Protein AF-A0A8S3FTJ1-F1 (afdb_monomer)

Radius of gyration: 20.28 Å; Cα contacts (8 Å, |Δi|>4): 175; chains: 1; bounding box: 59×42×63 Å

Mean predicted aligned error: 4.93 Å

Secondary structure (DSSP, 8-state):
-HHHHHHS-HHHHT-SSSHHHHHHHHHHHHHHHHHHHHGGGGGGGT-SS-----HHHHHHHHHHHHHHHHH-SS--HHHHHIIIIIIIITTT---HHHHHHHHHHHHHHSSHHHHHSTT-BSSSSTT-BPPPS--HHHHHHHHHHS-SS--GGGGT--THHHHHHHHHHHHHHHHHHHHHS--------

Nearest PDB structures (foldseek):
  8j07-assembly1_k9  TM=9.241E-01  e=1.070E-11  Homo sapiens
  7k5b-assembly1_C  TM=9.349E-01  e=8.858E-09  Tetrahymena thermophila
  8glv-assembly1_Kg  TM=9.135E-01  e=1.513E-08  Chlamydomonas reinhardtii
  7kek-assembly1_C  TM=9.344E-01  e=3.298E-08  Tetrahymena thermophila
  4rh7-assembly1_A  TM=8.244E-01  e=6.988E-06  synthetic construct

Structure (mmCIF, N/CA/C/O backbone):
data_AF-A0A8S3FTJ1-F1
#
_entry.id   AF-A0A8S3FTJ1-F1
#
loop_
_atom_site.group_PDB
_atom_site.id
_atom_site.type_symbol
_atom_site.label_atom_id
_atom_site.label_alt_id
_atom_site.label_comp_id
_atom_site.label_asym_id
_atom_site.label_entity_id
_atom_site.label_seq_id
_atom_site.pdbx_PDB_ins_code
_atom_site.Cartn_x
_atom_site.Cartn_y
_atom_site.Cartn_z
_atom_site.occupancy
_atom_site.B_iso_or_equiv
_atom_site.auth_seq_id
_atom_site.auth_comp_id
_atom_site.auth_asym_id
_atom_site.auth_atom_id
_atom_site.pdbx_PDB_model_num
ATOM 1 N N . MET A 1 1 ? -6.468 -0.385 -3.708 1.00 88.75 1 MET A N 1
ATOM 2 C CA . MET A 1 1 ? -5.785 -0.856 -4.939 1.00 88.75 1 MET A CA 1
ATOM 3 C C . MET A 1 1 ? -6.590 -0.644 -6.223 1.00 88.75 1 MET A C 1
ATOM 5 O O . MET A 1 1 ? -6.054 -0.044 -7.147 1.00 88.75 1 MET A O 1
ATOM 9 N N . LYS A 1 2 ? -7.860 -1.080 -6.300 1.00 91.69 2 LYS A N 1
ATOM 10 C CA . LYS A 1 2 ? -8.709 -0.945 -7.505 1.00 91.69 2 LYS A CA 1
ATOM 11 C C . LYS A 1 2 ? -8.733 0.473 -8.093 1.00 91.69 2 LYS A C 1
ATOM 13 O O . LYS A 1 2 ? -8.381 0.652 -9.253 1.00 91.69 2 LYS A O 1
ATOM 18 N N . ARG A 1 3 ? -9.015 1.474 -7.252 1.00 93.12 3 ARG A N 1
ATOM 19 C CA . ARG A 1 3 ? -8.997 2.899 -7.624 1.00 93.12 3 ARG A CA 1
ATOM 20 C C . ARG A 1 3 ? -7.668 3.348 -8.249 1.00 93.12 3 ARG A C 1
ATOM 22 O O . ARG A 1 3 ? -7.678 4.063 -9.239 1.00 93.12 3 ARG A O 1
ATOM 29 N N . LEU A 1 4 ? -6.521 2.916 -7.713 1.00 92.56 4 LEU A N 1
ATOM 30 C CA . LEU A 1 4 ? -5.209 3.286 -8.269 1.00 92.56 4 LEU A CA 1
ATOM 31 C C . LEU A 1 4 ? -5.038 2.737 -9.687 1.00 92.56 4 LEU A C 1
ATOM 33 O O . LEU A 1 4 ? -4.617 3.457 -10.581 1.00 92.56 4 LEU A O 1
ATOM 37 N N . TYR A 1 5 ? -5.420 1.479 -9.910 1.00 92.12 5 TYR A N 1
ATOM 38 C CA . TYR A 1 5 ? -5.341 0.862 -11.235 1.00 92.12 5 TYR A CA 1
ATOM 39 C C . TYR A 1 5 ? -6.342 1.450 -12.235 1.00 92.12 5 TYR A C 1
ATOM 41 O O . TYR A 1 5 ? -6.121 1.360 -13.439 1.00 92.12 5 TYR A O 1
ATOM 49 N N . GLU A 1 6 ? -7.429 2.068 -11.776 1.00 91.19 6 GLU A N 1
ATOM 50 C CA . GLU A 1 6 ? -8.317 2.857 -12.636 1.00 91.19 6 GLU A CA 1
ATOM 51 C C . GLU A 1 6 ? -7.664 4.168 -13.095 1.00 91.19 6 GLU A C 1
ATOM 53 O O . GLU A 1 6 ? -7.906 4.581 -14.227 1.00 91.19 6 GLU A O 1
ATOM 58 N N . LEU A 1 7 ? -6.805 4.767 -12.263 1.00 90.19 7 LEU A N 1
ATOM 59 C CA . LEU A 1 7 ? -6.072 6.000 -12.571 1.00 90.19 7 LEU A CA 1
ATOM 60 C C . LEU A 1 7 ? -4.815 5.770 -13.424 1.00 90.19 7 LEU A C 1
ATOM 62 O O . LEU A 1 7 ? -4.429 6.659 -14.178 1.00 90.19 7 LEU A O 1
ATOM 66 N N . ILE A 1 8 ? -4.180 4.598 -13.317 1.00 90.94 8 ILE A N 1
ATOM 67 C CA . ILE A 1 8 ? -3.010 4.242 -14.133 1.00 90.94 8 ILE A CA 1
ATOM 68 C C . ILE A 1 8 ? -3.429 4.099 -15.600 1.00 90.94 8 ILE A C 1
ATOM 70 O O . ILE A 1 8 ? -4.386 3.385 -15.924 1.00 90.94 8 ILE A O 1
ATOM 74 N N . THR A 1 9 ? -2.681 4.735 -16.500 1.00 90.12 9 THR A N 1
ATOM 75 C CA . THR A 1 9 ? -2.936 4.629 -17.939 1.00 90.12 9 THR A CA 1
ATOM 76 C C . THR A 1 9 ? -2.214 3.423 -18.563 1.00 90.12 9 THR A C 1
ATOM 78 O O . THR A 1 9 ? -1.174 2.984 -18.058 1.00 90.12 9 THR A O 1
ATOM 81 N N . PRO A 1 10 ? -2.724 2.857 -19.674 1.00 87.69 10 PRO A N 1
ATOM 82 C CA . PRO A 1 10 ? -2.032 1.785 -20.393 1.00 87.69 10 PRO A CA 1
ATOM 83 C C . PRO A 1 10 ? -0.617 2.172 -20.848 1.00 87.69 10 PRO A C 1
ATOM 85 O O . PRO A 1 10 ? 0.272 1.325 -20.871 1.00 87.69 10 PRO A O 1
ATOM 88 N N . GLU A 1 11 ? -0.396 3.448 -21.167 1.00 87.81 11 GLU A N 1
ATOM 89 C CA . GLU A 1 11 ? 0.909 3.982 -21.562 1.00 87.81 11 GLU A CA 1
ATOM 90 C C . GLU A 1 11 ? 1.877 3.970 -20.378 1.00 87.81 11 GLU A C 1
ATOM 92 O O . GLU A 1 11 ? 3.007 3.507 -20.514 1.00 87.81 11 GLU A O 1
ATOM 97 N N . GLN A 1 12 ? 1.423 4.391 -19.190 1.00 87.81 12 GLN A N 1
ATOM 98 C CA . GLN A 1 12 ? 2.222 4.299 -17.964 1.00 87.81 12 GLN A CA 1
ATOM 99 C C . GLN A 1 12 ? 2.611 2.854 -17.649 1.00 87.81 12 GLN A C 1
ATOM 101 O O . GLN A 1 12 ? 3.725 2.596 -17.205 1.00 87.81 12 GLN A O 1
ATOM 106 N N . PHE A 1 13 ? 1.725 1.901 -17.936 1.00 89.75 13 PHE A N 1
ATOM 107 C CA . PHE A 1 13 ? 1.961 0.479 -17.702 1.00 89.75 13 PHE A CA 1
ATOM 108 C C . PHE A 1 13 ? 3.050 -0.135 -18.606 1.00 89.75 13 PHE A C 1
ATOM 110 O O . PHE A 1 13 ? 3.591 -1.192 -18.279 1.00 89.75 13 PHE A O 1
ATOM 117 N N . GLN A 1 14 ? 3.383 0.511 -19.730 1.00 88.12 14 GLN A N 1
ATOM 118 C CA . GLN A 1 14 ? 4.349 0.025 -20.728 1.00 88.12 14 GLN A CA 1
ATOM 119 C C . GLN A 1 14 ? 5.531 0.980 -20.952 1.00 88.12 14 GLN A C 1
ATOM 121 O O . GLN A 1 14 ? 6.292 0.807 -21.901 1.00 88.12 14 GLN A O 1
ATOM 126 N N . ARG A 1 15 ? 5.702 1.999 -20.102 1.00 87.19 15 ARG A N 1
ATOM 127 C CA . ARG A 1 15 ? 6.657 3.089 -20.364 1.00 87.19 15 ARG A CA 1
ATOM 128 C C . ARG A 1 15 ? 8.137 2.734 -20.176 1.00 87.19 15 ARG A C 1
ATOM 130 O O . ARG A 1 15 ? 8.980 3.491 -20.638 1.00 87.19 15 ARG A O 1
ATOM 137 N N . VAL A 1 16 ? 8.442 1.630 -19.493 1.00 88.88 16 VAL A N 1
ATOM 138 C CA . VAL A 1 16 ? 9.802 1.263 -19.053 1.00 88.88 16 VAL A CA 1
ATOM 139 C C . VAL A 1 16 ? 10.346 0.115 -19.898 1.00 88.88 16 VAL A C 1
ATOM 141 O O . VAL A 1 16 ? 9.614 -0.828 -20.200 1.00 88.88 16 VAL A O 1
ATOM 144 N N . LYS A 1 17 ? 11.645 0.142 -20.227 1.00 81.44 17 LYS A N 1
ATOM 145 C CA . LYS A 1 17 ? 12.301 -0.923 -21.018 1.00 81.44 17 LYS A CA 1
ATOM 146 C C . LYS A 1 17 ? 12.256 -2.289 -20.332 1.00 81.44 17 LYS A C 1
ATOM 148 O O . LYS A 1 17 ? 12.059 -3.309 -20.985 1.00 81.44 17 LYS A O 1
ATOM 153 N N . GLN A 1 18 ? 12.471 -2.310 -19.016 1.00 81.88 18 GLN A N 1
ATOM 154 C CA . GLN A 1 18 ? 12.368 -3.502 -18.168 1.00 81.88 18 GLN A CA 1
ATOM 155 C C . GLN A 1 18 ? 10.910 -3.746 -17.756 1.00 81.88 18 GLN A C 1
ATOM 157 O O . GLN A 1 18 ? 10.553 -3.689 -16.577 1.00 81.88 18 GLN A O 1
ATOM 162 N N . ASP A 1 19 ? 10.066 -3.980 -18.751 1.00 86.06 19 ASP A N 1
ATOM 163 C CA . ASP A 1 19 ? 8.613 -3.900 -18.657 1.00 86.06 19 ASP A CA 1
ATOM 164 C C . ASP A 1 19 ? 8.003 -4.888 -17.637 1.00 86.06 19 ASP A C 1
ATOM 166 O O . ASP A 1 19 ? 7.210 -4.479 -16.792 1.00 86.06 19 ASP A O 1
ATOM 170 N N . GLU A 1 20 ? 8.422 -6.157 -17.624 1.00 91.81 20 GLU A N 1
ATOM 171 C CA . GLU A 1 20 ? 7.937 -7.161 -16.661 1.00 91.81 20 GLU A CA 1
ATOM 172 C C . GLU A 1 20 ? 8.306 -6.789 -15.216 1.00 91.81 20 GLU A C 1
ATOM 174 O O . GLU A 1 20 ? 7.462 -6.812 -14.314 1.00 91.81 20 GLU A O 1
ATOM 179 N N . LYS A 1 21 ? 9.573 -6.423 -14.982 1.00 93.56 21 LYS A N 1
ATOM 180 C CA . LYS A 1 21 ? 10.061 -6.074 -13.638 1.00 93.56 21 LYS A CA 1
ATOM 181 C C . LYS A 1 21 ? 9.353 -4.831 -13.114 1.00 93.56 21 LYS A C 1
ATOM 183 O O . LYS A 1 21 ? 8.964 -4.785 -11.948 1.00 93.56 21 LYS A O 1
ATOM 188 N N . TYR A 1 22 ? 9.147 -3.855 -13.994 1.00 95.00 22 TYR A N 1
ATOM 189 C CA . TYR A 1 22 ? 8.398 -2.650 -13.695 1.00 95.00 22 TYR A CA 1
ATOM 190 C C . TYR A 1 22 ? 6.949 -2.954 -13.315 1.00 95.00 22 TYR A C 1
ATOM 192 O O . TYR A 1 22 ? 6.503 -2.514 -12.261 1.00 95.00 22 TYR A O 1
ATOM 200 N N . ARG A 1 23 ? 6.225 -3.754 -14.109 1.00 94.69 23 ARG A N 1
ATOM 201 C CA . ARG A 1 23 ? 4.827 -4.120 -13.822 1.00 94.69 23 ARG A CA 1
ATOM 202 C C . ARG A 1 23 ? 4.675 -4.840 -12.487 1.00 94.69 23 ARG A C 1
ATOM 204 O O . ARG A 1 23 ? 3.737 -4.556 -11.742 1.00 94.69 23 ARG A O 1
ATOM 211 N N . LYS A 1 24 ? 5.609 -5.741 -12.168 1.00 95.12 24 LYS A N 1
ATOM 212 C CA . LYS A 1 24 ? 5.673 -6.420 -10.869 1.00 95.12 24 LYS A CA 1
ATOM 213 C C . LYS A 1 24 ? 5.851 -5.412 -9.728 1.00 95.12 24 LYS A C 1
ATOM 215 O O . LYS A 1 24 ? 5.037 -5.376 -8.809 1.00 95.12 24 LYS A O 1
ATOM 220 N N . LEU A 1 25 ? 6.855 -4.543 -9.805 1.00 95.94 25 LEU A N 1
ATOM 221 C CA . LEU A 1 25 ? 7.109 -3.554 -8.752 1.00 95.94 25 LEU A CA 1
ATOM 222 C C . LEU A 1 25 ? 6.011 -2.483 -8.649 1.00 95.94 25 LEU A C 1
ATOM 224 O O . LEU A 1 25 ? 5.694 -2.037 -7.553 1.00 95.94 25 LEU A O 1
ATOM 228 N N . LEU A 1 26 ? 5.370 -2.116 -9.758 1.00 96.00 26 LEU A N 1
ATOM 229 C CA . LEU A 1 26 ? 4.201 -1.237 -9.769 1.00 96.00 26 LEU A CA 1
ATOM 230 C C . LEU A 1 26 ? 3.022 -1.874 -9.020 1.00 96.00 26 LEU A C 1
ATOM 232 O O . LEU A 1 26 ? 2.349 -1.203 -8.235 1.00 96.00 26 LEU A O 1
ATOM 236 N N . PHE A 1 27 ? 2.795 -3.175 -9.223 1.00 96.38 27 PHE A N 1
ATOM 237 C CA . PHE A 1 27 ? 1.754 -3.916 -8.514 1.00 96.38 27 PHE A CA 1
ATOM 238 C C . PHE A 1 27 ? 2.015 -3.957 -7.009 1.00 96.38 27 PHE A C 1
ATOM 240 O O . PHE A 1 27 ? 1.114 -3.658 -6.224 1.00 96.38 27 PHE A O 1
ATOM 247 N N . THR A 1 28 ? 3.245 -4.263 -6.588 1.00 96.81 28 THR A N 1
ATOM 248 C CA . THR A 1 28 ? 3.574 -4.286 -5.157 1.00 96.81 28 THR A CA 1
ATOM 249 C C . THR A 1 28 ? 3.595 -2.899 -4.533 1.00 96.81 28 THR A C 1
ATOM 251 O O . THR A 1 28 ? 3.163 -2.760 -3.393 1.00 96.81 28 THR A O 1
ATOM 254 N N . LEU A 1 29 ? 3.979 -1.858 -5.275 1.00 97.12 29 LEU A N 1
ATOM 255 C CA . LEU A 1 29 ? 3.870 -0.468 -4.831 1.00 97.12 29 LEU A CA 1
ATOM 256 C C . LEU A 1 29 ? 2.406 -0.051 -4.617 1.00 97.12 29 LEU A C 1
ATOM 258 O O . LEU A 1 29 ? 2.075 0.572 -3.610 1.00 97.12 29 LEU A O 1
ATOM 262 N N . ALA A 1 30 ? 1.508 -0.421 -5.532 1.00 96.75 30 ALA A N 1
ATOM 263 C CA . ALA A 1 30 ? 0.078 -0.150 -5.392 1.00 96.75 30 ALA A CA 1
ATOM 264 C C . ALA A 1 30 ? -0.544 -0.925 -4.219 1.00 96.75 30 ALA A C 1
ATOM 266 O O . ALA A 1 30 ? -1.440 -0.412 -3.536 1.00 96.75 30 ALA A O 1
ATOM 267 N N . PHE A 1 31 ? -0.067 -2.148 -3.969 1.00 96.38 31 PHE A N 1
ATOM 268 C CA . PHE A 1 31 ? -0.457 -2.936 -2.803 1.00 96.38 31 PHE A CA 1
ATOM 269 C C . PHE A 1 31 ? 0.043 -2.284 -1.507 1.00 96.38 31 PHE A C 1
ATOM 271 O O . PHE A 1 31 ? -0.765 -2.010 -0.626 1.00 96.38 31 PHE A O 1
ATOM 278 N N . PHE A 1 32 ? 1.328 -1.921 -1.436 1.00 97.38 32 PHE A N 1
ATOM 279 C CA . PHE A 1 32 ? 1.936 -1.184 -0.324 1.00 97.38 32 PHE A CA 1
ATOM 280 C C . PHE A 1 32 ? 1.163 0.093 0.018 1.00 97.38 32 PHE A C 1
ATOM 282 O O . PHE A 1 32 ? 0.751 0.272 1.162 1.00 97.38 32 PHE A O 1
ATOM 289 N N . HIS A 1 33 ? 0.894 0.943 -0.977 1.00 97.38 33 HIS A N 1
ATOM 290 C CA . HIS A 1 33 ? 0.133 2.177 -0.782 1.00 97.38 33 HIS A CA 1
ATOM 291 C C . HIS A 1 33 ? -1.268 1.899 -0.216 1.00 97.38 33 HIS A C 1
ATOM 293 O O . HIS A 1 33 ? -1.735 2.596 0.683 1.00 97.38 33 HIS A O 1
ATOM 299 N N . SER A 1 34 ? -1.924 0.836 -0.699 1.00 95.56 34 SER A N 1
ATOM 300 C CA . SER A 1 34 ? -3.239 0.423 -0.195 1.00 95.56 34 SER A CA 1
ATOM 301 C C . SER A 1 34 ? -3.167 -0.042 1.262 1.00 95.56 34 SER A C 1
ATOM 303 O O . SER A 1 34 ? -3.990 0.381 2.066 1.00 95.56 34 SER A O 1
ATOM 305 N N . ILE A 1 35 ? -2.170 -0.858 1.619 1.00 95.62 35 ILE A N 1
ATOM 306 C CA . ILE A 1 35 ? -1.956 -1.331 2.994 1.00 95.62 35 ILE A CA 1
ATOM 307 C C . ILE A 1 35 ? -1.728 -0.156 3.942 1.00 95.62 35 ILE A C 1
ATOM 309 O O . ILE A 1 35 ? -2.375 -0.080 4.982 1.00 95.62 35 ILE A O 1
ATOM 313 N N . VAL A 1 36 ? -0.848 0.773 3.574 1.00 95.44 36 VAL A N 1
ATOM 314 C CA . VAL A 1 36 ? -0.477 1.918 4.413 1.00 95.44 36 VAL A CA 1
ATOM 315 C C . VAL A 1 36 ? -1.679 2.832 4.696 1.00 95.44 36 VAL A C 1
ATOM 317 O O . VAL A 1 36 ? -1.881 3.233 5.844 1.00 95.44 36 VAL A O 1
ATOM 320 N N . ILE A 1 37 ? -2.526 3.089 3.691 1.00 95.00 37 ILE A N 1
ATOM 321 C CA . ILE A 1 37 ? -3.762 3.871 3.858 1.00 95.00 37 ILE A CA 1
ATOM 322 C C . ILE A 1 37 ? -4.787 3.133 4.717 1.00 95.00 37 ILE A C 1
ATOM 324 O O . ILE A 1 37 ? -5.301 3.691 5.686 1.00 95.00 37 ILE A O 1
ATOM 328 N N . GLU A 1 38 ? -5.122 1.898 4.350 1.00 94.19 38 GLU A N 1
ATOM 329 C CA . GLU A 1 38 ? -6.235 1.157 4.955 1.00 94.19 38 GLU A CA 1
ATOM 330 C C . GLU A 1 38 ? -5.905 0.672 6.370 1.00 94.19 38 GLU A C 1
ATOM 332 O O . GLU A 1 38 ? -6.803 0.445 7.178 1.00 94.19 38 GLU A O 1
ATOM 337 N N . ARG A 1 39 ? -4.619 0.589 6.733 1.00 94.94 39 ARG A N 1
ATOM 338 C CA . ARG A 1 39 ? -4.183 0.219 8.085 1.00 94.94 39 ARG A CA 1
ATOM 339 C C . ARG A 1 39 ? -4.721 1.150 9.178 1.00 94.94 39 ARG A C 1
ATOM 341 O O . ARG A 1 39 ? -4.867 0.704 10.315 1.00 94.94 39 ARG A O 1
ATOM 348 N N . LYS A 1 40 ? -5.111 2.390 8.851 1.00 93.19 40 LYS A N 1
ATOM 349 C CA . LYS A 1 40 ? -5.792 3.299 9.794 1.00 93.19 40 LYS A CA 1
ATOM 350 C C . LYS A 1 40 ? -7.089 2.721 10.377 1.00 93.19 40 LYS A C 1
ATOM 352 O O . LYS A 1 40 ? -7.487 3.133 11.462 1.00 93.19 40 LYS A O 1
ATOM 357 N N . LYS A 1 41 ? -7.709 1.732 9.713 1.00 93.12 41 LYS A N 1
ATOM 358 C CA . LYS A 1 41 ? -8.904 1.025 10.206 1.00 93.12 41 LYS A CA 1
ATOM 359 C C . LYS A 1 41 ? -8.694 0.318 11.546 1.00 93.12 41 LYS A C 1
ATOM 361 O O . LYS A 1 41 ? -9.659 -0.014 12.214 1.00 93.12 41 LYS A O 1
ATOM 366 N N . PHE A 1 42 ? -7.442 0.065 11.937 1.00 95.56 42 PHE A N 1
ATOM 367 C CA . PHE A 1 42 ? -7.099 -0.545 13.225 1.00 95.56 42 PHE A CA 1
ATOM 368 C C . PHE A 1 42 ? -6.802 0.489 14.321 1.00 95.56 42 PHE A C 1
ATOM 370 O O . PHE A 1 42 ? -6.306 0.122 15.387 1.00 95.56 42 PHE A O 1
ATOM 377 N N . LEU A 1 43 ? -7.070 1.776 14.068 1.00 93.94 43 LEU A N 1
ATOM 378 C CA . LEU A 1 43 ? -6.826 2.875 15.002 1.00 93.94 43 LEU A CA 1
ATOM 379 C C . LEU A 1 43 ? -5.381 2.822 15.537 1.00 93.94 43 LEU A C 1
ATOM 381 O O . LEU A 1 43 ? -4.443 2.677 14.755 1.00 93.94 43 LEU A O 1
ATOM 385 N N . GLN A 1 44 ? -5.212 2.873 16.861 1.00 91.75 44 GLN A N 1
ATOM 386 C CA . GLN A 1 44 ? -3.916 2.840 17.548 1.00 91.75 44 GLN A CA 1
ATOM 387 C C . GLN A 1 44 ? -3.148 1.520 17.383 1.00 91.75 44 GLN A C 1
ATOM 389 O O . GLN A 1 44 ? -1.946 1.485 17.607 1.00 91.75 44 GLN A O 1
ATOM 394 N N . LEU A 1 45 ? -3.809 0.423 16.990 1.00 94.12 45 LEU A N 1
ATOM 395 C CA . LEU A 1 45 ? -3.114 -0.824 16.643 1.00 94.12 45 LEU A CA 1
ATOM 396 C C . LEU A 1 45 ? -2.576 -0.794 15.208 1.00 94.12 45 LEU A C 1
ATOM 398 O O . LEU A 1 45 ? -1.712 -1.598 14.857 1.00 94.12 45 LEU A O 1
ATOM 402 N N . GLY A 1 46 ? -3.110 0.094 14.368 1.00 94.69 46 GLY A N 1
ATOM 403 C CA . GLY A 1 46 ? -2.657 0.315 13.002 1.00 94.69 46 GLY A CA 1
ATOM 404 C C . GLY A 1 46 ? -1.469 1.263 12.947 1.00 94.69 46 GLY A C 1
ATOM 405 O O . GLY A 1 46 ? -0.394 0.852 12.509 1.00 94.69 46 GLY A O 1
ATOM 406 N N . TRP A 1 47 ? -1.698 2.495 13.397 1.00 95.56 47 TRP A N 1
ATOM 407 C CA . TRP A 1 47 ? -0.722 3.580 13.474 1.00 95.56 47 TRP A CA 1
ATOM 408 C C . TRP A 1 47 ? -0.819 4.246 14.844 1.00 95.56 47 TRP A C 1
ATOM 410 O O . TRP A 1 47 ? -1.930 4.474 15.332 1.00 95.56 47 TRP A O 1
ATOM 420 N N . ASN A 1 48 ? 0.314 4.602 15.446 1.00 95.06 48 ASN A N 1
ATOM 421 C CA . ASN A 1 48 ? 0.308 5.349 16.703 1.00 95.06 48 ASN A CA 1
ATOM 422 C C . ASN A 1 48 ? -0.256 6.762 16.494 1.00 95.06 48 ASN A C 1
ATOM 424 O O . ASN A 1 48 ? -0.998 7.271 17.339 1.00 95.06 48 ASN A O 1
ATOM 428 N N . ILE A 1 49 ? 0.065 7.382 15.354 1.00 94.00 49 ILE A N 1
ATOM 429 C CA . ILE A 1 49 ? -0.400 8.719 14.969 1.00 94.00 49 ILE A CA 1
ATOM 430 C C . ILE A 1 49 ? -1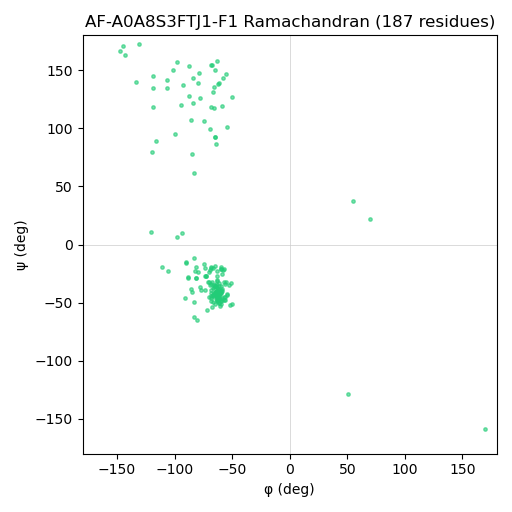.218 8.645 13.672 1.00 94.00 49 ILE A C 1
ATOM 432 O O . ILE A 1 49 ? -0.950 7.857 12.770 1.00 94.00 49 ILE A O 1
ATOM 436 N N . HIS A 1 50 ? -2.251 9.484 13.561 1.00 90.06 50 HIS A N 1
ATOM 437 C CA . HIS A 1 50 ? -3.066 9.565 12.350 1.00 90.06 50 HIS A CA 1
ATOM 438 C C . HIS A 1 50 ? -2.325 10.302 11.224 1.00 90.06 50 HIS A C 1
ATOM 440 O O . HIS A 1 50 ? -2.215 11.529 11.243 1.00 90.06 50 HIS A O 1
ATOM 446 N N . TYR A 1 51 ? -1.869 9.551 10.221 1.00 93.25 51 TYR A N 1
ATOM 447 C CA . TYR A 1 51 ? -1.220 10.080 9.019 1.00 93.25 51 TYR A CA 1
ATOM 448 C C . TYR A 1 51 ? -2.168 10.117 7.819 1.00 93.25 51 TYR A C 1
ATOM 450 O O . TYR A 1 51 ? -3.076 9.293 7.689 1.00 93.25 51 TYR A O 1
ATOM 458 N N . THR A 1 52 ? -1.941 11.073 6.915 1.00 91.94 52 THR A N 1
ATOM 459 C CA . THR A 1 52 ? -2.724 11.222 5.680 1.00 91.94 52 THR A CA 1
ATOM 460 C C . THR A 1 52 ? -1.833 11.011 4.463 1.00 91.94 52 THR A C 1
ATOM 462 O O . THR A 1 52 ? -1.276 11.957 3.915 1.00 91.94 52 THR A O 1
ATOM 465 N N . PHE A 1 53 ? -1.735 9.759 4.025 1.00 94.81 53 PHE A N 1
ATOM 466 C CA . PHE A 1 53 ? -1.090 9.404 2.762 1.00 94.81 53 PHE A CA 1
ATOM 467 C C . PHE A 1 53 ? -2.040 9.668 1.593 1.00 94.81 53 PHE A C 1
ATOM 469 O O . PHE A 1 53 ? -3.242 9.398 1.682 1.00 94.81 53 PHE A O 1
ATOM 476 N N . ASN A 1 54 ? -1.511 10.202 0.500 1.00 93.50 54 ASN A N 1
ATOM 477 C CA . ASN A 1 54 ? -2.287 10.720 -0.619 1.00 93.50 54 ASN A CA 1
ATOM 478 C C . ASN A 1 54 ? -1.794 10.184 -1.975 1.00 93.50 54 ASN A C 1
ATOM 480 O O . ASN A 1 54 ? -0.755 9.536 -2.088 1.00 93.50 54 ASN A O 1
ATOM 484 N N . ASP A 1 55 ? -2.541 10.489 -3.035 1.00 94.50 55 ASP A N 1
ATOM 485 C CA . ASP A 1 55 ? -2.235 10.006 -4.387 1.00 94.50 55 ASP A CA 1
ATOM 486 C C . ASP A 1 55 ? -0.895 10.516 -4.928 1.00 94.50 55 ASP A C 1
ATOM 488 O O . ASP A 1 55 ? -0.273 9.838 -5.747 1.00 94.50 55 ASP A O 1
ATOM 492 N N . SER A 1 56 ? -0.424 11.680 -4.471 1.00 95.19 56 SER A N 1
ATOM 493 C CA . SER A 1 56 ? 0.869 12.217 -4.897 1.00 95.19 56 SER A CA 1
ATOM 494 C C . SER A 1 56 ? 2.033 11.386 -4.356 1.00 95.19 56 SER A C 1
ATOM 496 O O . SER A 1 56 ? 2.986 11.152 -5.097 1.00 95.19 56 SER A O 1
ATOM 498 N N . ASP A 1 57 ? 1.916 10.825 -3.145 1.00 96.75 57 ASP A N 1
ATOM 499 C CA . ASP A 1 57 ? 2.919 9.905 -2.594 1.00 96.75 57 ASP A CA 1
ATOM 500 C C . ASP A 1 57 ? 3.076 8.676 -3.505 1.00 96.75 57 ASP A C 1
ATOM 502 O O . ASP A 1 57 ? 4.190 8.241 -3.813 1.00 96.75 57 ASP A O 1
ATOM 506 N N . PHE A 1 58 ? 1.959 8.140 -4.012 1.00 96.94 58 PHE A N 1
ATOM 507 C CA . PHE A 1 58 ? 1.976 7.028 -4.961 1.00 96.94 58 PHE A CA 1
ATOM 508 C C . PHE A 1 58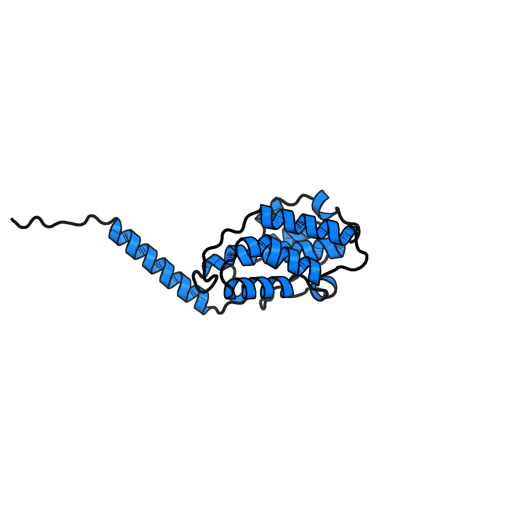 ? 2.551 7.437 -6.322 1.00 96.94 58 PHE A C 1
ATOM 510 O O . PHE A 1 58 ? 3.438 6.757 -6.834 1.00 96.94 58 PHE A O 1
ATOM 517 N N . GLN A 1 59 ? 2.093 8.553 -6.895 1.00 95.75 59 GLN A N 1
ATOM 518 C CA . GLN A 1 59 ? 2.534 9.026 -8.212 1.00 95.75 59 GLN A CA 1
ATOM 519 C C . GLN A 1 59 ? 4.033 9.345 -8.247 1.00 95.75 59 GLN A C 1
ATOM 521 O O . GLN A 1 59 ? 4.723 8.982 -9.197 1.00 95.75 59 GLN A O 1
ATOM 526 N N . ILE A 1 60 ? 4.564 10.001 -7.213 1.00 96.69 60 ILE A N 1
ATOM 527 C CA . ILE A 1 60 ? 5.999 10.289 -7.108 1.00 96.69 60 ILE A CA 1
ATOM 528 C C . ILE A 1 60 ? 6.785 8.979 -6.982 1.00 96.69 60 ILE A C 1
ATOM 530 O O . ILE A 1 60 ? 7.790 8.807 -7.672 1.00 96.69 60 ILE A O 1
ATOM 534 N N . SER A 1 61 ? 6.307 8.030 -6.173 1.00 97.25 61 SER A N 1
ATOM 535 C CA . SER A 1 61 ? 6.953 6.718 -6.016 1.00 97.25 61 SER A CA 1
ATOM 536 C C . SER A 1 61 ? 6.969 5.907 -7.316 1.00 97.25 61 SER A C 1
ATOM 538 O O . SER A 1 61 ? 7.967 5.266 -7.640 1.00 97.25 61 SER A O 1
ATOM 540 N N . GLU A 1 62 ? 5.880 5.944 -8.082 1.00 96.12 62 GLU A N 1
ATOM 541 C CA . GLU A 1 62 ? 5.752 5.255 -9.367 1.00 96.12 62 GLU A CA 1
ATOM 542 C C . GLU A 1 62 ? 6.670 5.871 -10.432 1.00 96.12 62 GLU A C 1
ATOM 544 O O . GLU A 1 62 ? 7.366 5.143 -11.145 1.00 96.12 62 GLU A O 1
ATOM 549 N N . ASN A 1 63 ? 6.753 7.203 -10.485 1.00 95.81 63 ASN A N 1
ATOM 550 C CA . ASN A 1 63 ? 7.691 7.921 -11.349 1.00 95.81 63 ASN A CA 1
ATOM 551 C C . ASN A 1 63 ? 9.146 7.613 -10.998 1.00 95.81 63 ASN A C 1
ATOM 553 O O . ASN A 1 63 ? 9.954 7.343 -11.888 1.00 95.81 63 ASN A O 1
ATOM 557 N N . LEU A 1 64 ? 9.473 7.604 -9.706 1.00 95.94 64 LEU A N 1
ATOM 558 C CA . LEU A 1 64 ? 10.796 7.231 -9.228 1.00 95.94 64 LEU A CA 1
ATOM 559 C C . LEU A 1 64 ? 11.162 5.811 -9.669 1.00 95.94 64 LEU A C 1
ATOM 561 O O . LEU A 1 64 ? 12.256 5.588 -10.186 1.00 95.94 64 LEU A O 1
ATOM 565 N N . LEU A 1 65 ? 10.231 4.867 -9.516 1.00 95.56 65 LEU A N 1
ATOM 566 C CA . LEU A 1 65 ? 10.414 3.486 -9.941 1.00 95.56 65 LEU A CA 1
ATOM 567 C C . LEU A 1 65 ? 10.759 3.405 -11.435 1.00 95.56 65 LEU A C 1
ATOM 569 O O . LEU A 1 65 ? 11.736 2.751 -11.796 1.00 95.56 65 LEU A O 1
ATOM 573 N N . ALA A 1 66 ? 10.015 4.100 -12.298 1.00 95.00 66 ALA A N 1
ATOM 574 C CA . ALA A 1 66 ? 10.291 4.090 -13.734 1.00 95.00 66 ALA A CA 1
ATOM 575 C C . ALA A 1 66 ? 11.659 4.684 -14.083 1.00 95.00 66 ALA A C 1
ATOM 577 O O . ALA A 1 66 ? 12.434 4.045 -14.791 1.00 95.00 66 ALA A O 1
ATOM 578 N N . ILE A 1 67 ? 11.993 5.856 -13.530 1.00 94.50 67 ILE A N 1
ATOM 579 C CA . ILE A 1 67 ? 13.283 6.520 -13.778 1.00 94.50 67 ILE A CA 1
ATOM 580 C C . ILE A 1 67 ? 14.446 5.593 -13.417 1.00 94.50 67 ILE A C 1
ATOM 582 O O . ILE A 1 67 ? 15.406 5.453 -14.179 1.00 94.50 67 ILE A O 1
ATOM 586 N N . TYR A 1 68 ? 14.367 4.936 -12.260 1.00 94.56 68 TYR A N 1
ATOM 587 C CA . TYR A 1 68 ? 15.435 4.067 -11.785 1.00 94.56 68 TYR A CA 1
ATOM 588 C C . TYR A 1 68 ? 15.583 2.800 -12.628 1.00 94.56 68 TYR A C 1
ATOM 590 O O . TYR A 1 68 ? 16.720 2.413 -12.904 1.00 94.56 68 TYR A O 1
ATOM 598 N N . LEU A 1 69 ? 14.474 2.192 -13.062 1.00 93.75 69 LEU A N 1
ATOM 599 C CA . LEU A 1 69 ? 14.491 0.994 -13.907 1.00 93.75 69 LEU A CA 1
ATOM 600 C C . LEU A 1 69 ? 14.915 1.280 -15.358 1.00 93.75 69 LEU A C 1
ATOM 602 O O . LEU A 1 69 ? 15.454 0.388 -16.008 1.00 93.75 69 LEU A O 1
ATOM 606 N N . ASP A 1 70 ? 14.701 2.496 -15.866 1.00 92.56 70 ASP A N 1
ATOM 607 C CA . ASP A 1 70 ? 15.179 2.888 -17.200 1.00 92.56 70 ASP A CA 1
ATOM 608 C C . ASP A 1 70 ? 16.657 3.303 -17.210 1.00 92.56 70 ASP A C 1
ATOM 610 O O . ASP A 1 70 ? 17.334 3.152 -18.230 1.00 92.56 70 ASP A O 1
ATOM 614 N N . THR A 1 71 ? 17.158 3.830 -16.088 1.00 92.31 71 THR A N 1
ATOM 615 C CA . THR A 1 71 ? 18.531 4.354 -15.980 1.00 92.31 71 THR A CA 1
ATOM 616 C C . THR A 1 71 ? 19.549 3.281 -15.584 1.00 92.31 71 THR A C 1
ATOM 618 O O . THR A 1 71 ? 20.721 3.400 -15.935 1.00 92.31 71 THR A O 1
ATOM 621 N N . HIS A 1 72 ? 19.136 2.237 -14.857 1.00 91.25 72 HIS A N 1
ATOM 622 C CA . HIS A 1 72 ? 20.047 1.230 -14.308 1.00 91.25 72 HIS A CA 1
ATOM 623 C C . HIS A 1 72 ? 19.745 -0.170 -14.847 1.00 91.25 72 HIS A C 1
ATOM 625 O O . HIS A 1 72 ? 18.608 -0.632 -14.810 1.00 91.25 72 HIS A O 1
ATOM 631 N N . ASP A 1 73 ? 20.786 -0.908 -15.239 1.00 88.00 73 ASP A N 1
ATOM 632 C CA . ASP A 1 73 ? 20.636 -2.305 -15.671 1.00 88.00 73 ASP A CA 1
ATOM 633 C C . ASP A 1 73 ? 20.187 -3.225 -14.524 1.00 88.00 73 ASP A C 1
ATOM 635 O O . ASP A 1 73 ? 19.399 -4.158 -14.714 1.00 88.00 73 ASP A O 1
ATOM 639 N N . LYS A 1 74 ? 20.689 -2.957 -13.312 1.00 91.06 74 LYS A N 1
ATOM 640 C CA . LYS A 1 74 ? 20.323 -3.660 -12.078 1.00 91.06 74 LYS A CA 1
ATOM 641 C C . LYS A 1 74 ? 19.447 -2.763 -11.219 1.00 91.06 74 LYS A C 1
ATOM 643 O O . LYS A 1 74 ? 19.796 -1.610 -10.990 1.00 91.06 74 LYS A O 1
ATOM 648 N N . ILE A 1 75 ? 18.360 -3.322 -10.691 1.00 93.19 75 ILE A N 1
ATOM 649 C CA . ILE A 1 75 ? 17.423 -2.596 -9.830 1.00 93.19 75 ILE A CA 1
ATOM 650 C C . ILE A 1 75 ? 18.111 -2.274 -8.492 1.00 93.19 75 ILE A C 1
ATOM 652 O O . ILE A 1 75 ? 18.481 -3.201 -7.766 1.00 93.19 75 ILE A O 1
ATOM 656 N N . PRO A 1 76 ? 18.273 -0.991 -8.123 1.00 95.25 76 PRO A N 1
ATOM 657 C CA . PRO A 1 76 ? 18.874 -0.615 -6.850 1.00 95.25 76 PRO A CA 1
ATOM 658 C C . PRO A 1 76 ? 17.807 -0.610 -5.746 1.00 95.25 76 PRO A C 1
ATOM 660 O O . PRO A 1 76 ? 17.306 0.439 -5.342 1.00 95.25 76 PRO A O 1
ATOM 663 N N . PHE A 1 77 ? 17.452 -1.804 -5.259 1.00 95.81 77 PHE A N 1
ATOM 664 C CA . PHE A 1 77 ? 16.388 -1.998 -4.264 1.00 95.81 77 PHE A CA 1
ATOM 665 C C . PHE A 1 77 ? 16.577 -1.152 -3.000 1.00 95.81 77 PHE A C 1
ATOM 667 O O . PHE A 1 77 ? 15.623 -0.529 -2.551 1.00 95.81 77 PHE A O 1
ATOM 674 N N . GLU A 1 78 ? 17.793 -1.067 -2.456 1.00 95.81 78 GLU A N 1
ATOM 675 C CA . GLU A 1 78 ? 18.061 -0.268 -1.250 1.00 95.81 78 GLU A CA 1
ATOM 676 C C . GLU A 1 78 ? 17.768 1.223 -1.457 1.00 95.81 78 GLU A C 1
ATOM 678 O O . GLU A 1 78 ? 17.151 1.859 -0.604 1.00 95.81 78 GLU A O 1
ATOM 683 N N . ALA A 1 79 ? 18.139 1.772 -2.618 1.00 95.62 79 ALA A N 1
ATOM 684 C CA . ALA A 1 79 ? 17.857 3.166 -2.946 1.00 95.62 79 ALA A CA 1
ATOM 685 C C . ALA A 1 79 ? 16.349 3.405 -3.103 1.00 95.62 79 ALA A C 1
ATOM 687 O O . ALA A 1 79 ? 15.823 4.374 -2.560 1.00 95.62 79 ALA A O 1
ATOM 688 N N . LEU A 1 80 ? 15.641 2.503 -3.792 1.00 96.69 80 LEU A N 1
ATOM 689 C CA . LEU A 1 80 ? 14.187 2.589 -3.953 1.00 96.69 80 LEU A CA 1
ATOM 690 C C . LEU A 1 80 ? 13.461 2.496 -2.607 1.00 96.69 80 LEU A C 1
ATOM 692 O O . LEU A 1 80 ? 12.589 3.317 -2.335 1.00 96.69 80 LEU A O 1
ATOM 696 N N . LYS A 1 81 ? 13.843 1.545 -1.745 1.00 96.50 81 LYS A N 1
ATOM 697 C CA . LYS A 1 81 ? 13.277 1.398 -0.397 1.00 96.50 81 LYS A CA 1
ATOM 698 C C . LYS A 1 81 ? 13.486 2.658 0.433 1.00 96.50 81 LYS A C 1
ATOM 700 O O . LYS A 1 81 ? 12.527 3.157 1.013 1.00 96.50 81 LYS A O 1
ATOM 705 N N . TYR A 1 82 ? 14.707 3.194 0.442 1.00 95.62 82 TYR A N 1
ATOM 706 C CA . TYR A 1 82 ? 15.032 4.420 1.167 1.00 95.62 82 TYR A CA 1
ATOM 707 C C . TYR A 1 82 ? 14.192 5.605 0.674 1.00 95.62 82 TYR A C 1
ATOM 709 O O . TYR A 1 82 ? 13.541 6.285 1.463 1.00 95.62 82 TYR A O 1
ATOM 717 N N . LEU A 1 83 ? 14.157 5.838 -0.636 1.00 96.69 83 LEU A N 1
ATOM 718 C CA . LEU A 1 83 ? 13.438 6.976 -1.201 1.00 96.69 83 LEU A CA 1
ATOM 719 C C . LEU A 1 83 ? 11.924 6.859 -0.991 1.00 96.69 83 LEU A C 1
ATOM 721 O O . LEU A 1 83 ? 11.284 7.836 -0.617 1.00 96.69 83 LEU A O 1
ATOM 725 N N . ILE A 1 84 ? 11.346 5.671 -1.167 1.00 96.44 84 ILE A N 1
ATOM 726 C CA . ILE A 1 84 ? 9.905 5.481 -0.990 1.00 96.44 84 ILE A CA 1
ATOM 727 C C . ILE A 1 84 ? 9.533 5.554 0.495 1.00 96.44 84 ILE A C 1
ATOM 729 O O . ILE A 1 84 ? 8.712 6.385 0.874 1.00 96.44 84 ILE A O 1
ATOM 733 N N . ALA A 1 85 ? 10.131 4.734 1.361 1.00 93.81 85 ALA A N 1
ATOM 734 C CA . ALA A 1 85 ? 9.696 4.674 2.755 1.00 93.81 85 ALA A CA 1
ATOM 735 C C . ALA A 1 85 ? 10.173 5.852 3.601 1.00 93.81 85 ALA A C 1
ATOM 737 O O . ALA A 1 85 ? 9.403 6.325 4.424 1.00 93.81 85 ALA A O 1
ATOM 738 N N . ILE A 1 86 ? 11.400 6.344 3.424 1.00 91.00 86 ILE A N 1
ATOM 739 C CA . ILE A 1 86 ? 11.936 7.399 4.298 1.00 91.00 86 ILE A CA 1
ATOM 740 C C . ILE A 1 86 ? 11.641 8.784 3.735 1.00 91.00 86 ILE A C 1
ATOM 742 O O . ILE A 1 86 ? 11.199 9.655 4.477 1.00 91.00 86 ILE A O 1
ATOM 746 N N . VAL A 1 87 ? 11.863 9.000 2.436 1.00 94.75 87 VAL A N 1
ATOM 747 C CA . VAL A 1 87 ? 11.737 10.346 1.856 1.00 94.75 87 VAL A CA 1
ATOM 748 C C . VAL A 1 87 ? 10.287 10.680 1.513 1.00 94.75 87 VAL A C 1
ATOM 750 O O . VAL A 1 87 ? 9.811 11.743 1.896 1.00 94.75 87 VAL A O 1
ATOM 753 N N . ILE A 1 88 ? 9.579 9.791 0.810 1.00 96.19 88 ILE A N 1
ATOM 754 C CA . ILE A 1 88 ? 8.215 10.069 0.334 1.00 96.19 88 ILE A CA 1
ATOM 755 C C . ILE A 1 88 ? 7.196 9.846 1.456 1.00 96.19 88 ILE A C 1
ATOM 757 O O . ILE A 1 88 ? 6.566 10.790 1.919 1.00 96.19 88 ILE A O 1
ATOM 761 N N . TYR A 1 89 ? 7.051 8.608 1.931 1.00 96.38 89 TYR A N 1
ATOM 762 C CA . TYR A 1 89 ? 6.043 8.286 2.94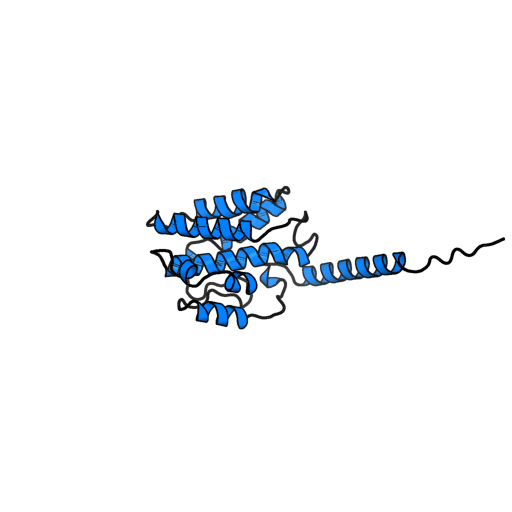7 1.00 96.38 89 TYR A CA 1
ATOM 763 C C . TYR A 1 89 ? 6.489 8.713 4.350 1.00 96.38 89 TYR A C 1
ATOM 765 O O . TYR A 1 89 ? 5.682 9.204 5.135 1.00 96.38 89 TYR A O 1
ATOM 773 N N . GLY A 1 90 ? 7.780 8.579 4.654 1.00 93.81 90 GLY A N 1
ATOM 774 C CA . GLY A 1 90 ? 8.350 8.937 5.951 1.00 93.81 90 GLY A CA 1
ATOM 775 C C . GLY A 1 90 ? 8.308 10.432 6.250 1.00 93.81 90 GLY A C 1
ATOM 776 O O . GLY A 1 90 ? 8.297 10.801 7.416 1.00 93.81 90 GLY A O 1
ATOM 777 N N . GLY A 1 91 ? 8.172 11.292 5.232 1.00 91.75 91 GLY A N 1
ATOM 778 C CA . GLY A 1 91 ? 7.932 12.725 5.425 1.00 91.75 91 GLY A CA 1
ATOM 779 C C . GLY A 1 91 ? 6.639 13.042 6.192 1.00 91.75 91 GLY A C 1
ATOM 780 O O . GLY A 1 91 ? 6.531 14.116 6.782 1.00 91.75 91 GLY A O 1
ATOM 781 N N . HIS A 1 92 ? 5.680 12.109 6.223 1.00 90.69 92 HIS A N 1
ATOM 782 C CA . HIS A 1 92 ? 4.451 12.223 7.018 1.00 90.69 92 HIS A CA 1
ATOM 783 C C . HIS A 1 92 ? 4.613 11.686 8.442 1.00 90.69 92 HIS A C 1
ATOM 785 O O . HIS A 1 92 ? 3.909 12.131 9.349 1.00 90.69 92 HIS A O 1
ATOM 7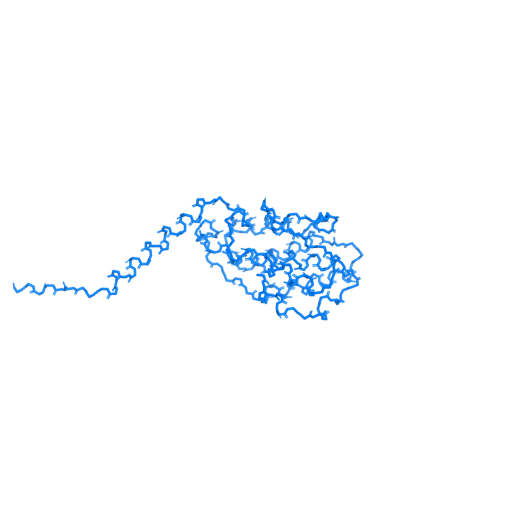91 N N . CYS A 1 93 ? 5.507 10.717 8.634 1.00 93.94 93 CYS A N 1
ATOM 792 C CA . CYS A 1 93 ? 5.629 9.960 9.869 1.00 93.94 93 CYS A CA 1
ATOM 793 C C . CYS A 1 93 ? 6.552 10.659 10.871 1.00 93.94 93 CYS A C 1
ATOM 795 O O . CYS A 1 93 ? 7.698 10.990 10.580 1.00 93.94 93 CYS A O 1
ATOM 797 N N . THR A 1 94 ? 6.055 10.840 12.089 1.00 92.50 94 THR A N 1
ATOM 798 C CA . THR A 1 94 ? 6.774 11.504 13.187 1.00 92.50 94 THR A CA 1
ATOM 799 C C . THR A 1 94 ? 7.163 10.554 14.318 1.00 92.50 94 THR A C 1
ATOM 801 O O . THR A 1 94 ? 8.060 10.881 15.092 1.00 92.50 94 THR A O 1
ATOM 804 N N . ASP A 1 95 ? 6.512 9.393 14.421 1.00 95.69 95 ASP A N 1
ATOM 805 C CA . ASP A 1 95 ? 6.791 8.372 15.430 1.00 95.69 95 ASP A CA 1
ATOM 806 C C . ASP A 1 95 ? 7.794 7.326 14.910 1.00 95.69 95 ASP A C 1
ATOM 808 O O . ASP A 1 95 ? 7.715 6.862 13.769 1.00 95.69 95 ASP A O 1
ATOM 812 N N . GLU A 1 96 ? 8.753 6.941 15.756 1.00 95.38 96 GLU A N 1
ATOM 813 C CA . GLU A 1 96 ? 9.830 6.013 15.384 1.00 95.38 96 GLU A CA 1
ATOM 814 C C . GLU A 1 96 ? 9.310 4.587 15.138 1.00 95.38 96 GLU A C 1
ATOM 816 O O . GLU A 1 96 ? 9.802 3.882 14.249 1.00 95.38 96 GLU A O 1
ATOM 821 N N . TRP A 1 97 ? 8.286 4.154 15.881 1.00 95.38 97 TRP A N 1
ATOM 822 C CA . TRP A 1 97 ? 7.701 2.823 15.713 1.00 95.38 97 TRP A CA 1
ATOM 823 C C . TRP A 1 97 ? 6.867 2.735 14.440 1.00 95.38 97 TRP A C 1
ATOM 825 O O . TRP A 1 97 ? 6.975 1.743 13.713 1.00 95.38 97 TRP A O 1
ATOM 835 N N . ASP A 1 98 ? 6.119 3.789 14.121 1.00 96.25 98 ASP A N 1
ATOM 836 C CA . ASP A 1 98 ? 5.407 3.906 12.848 1.00 96.25 98 ASP A CA 1
ATOM 837 C C . ASP A 1 98 ? 6.393 3.936 11.662 1.00 96.25 98 ASP A C 1
ATOM 839 O O . ASP A 1 98 ? 6.191 3.246 10.659 1.00 96.25 98 ASP A O 1
ATOM 843 N N . MET A 1 99 ? 7.531 4.627 11.796 1.00 95.56 99 MET A N 1
ATOM 844 C CA . MET A 1 99 ? 8.611 4.587 10.798 1.00 95.56 99 MET A CA 1
ATOM 845 C C . MET A 1 99 ? 9.204 3.185 10.620 1.00 95.56 99 MET A C 1
ATOM 847 O O . MET A 1 99 ? 9.437 2.732 9.495 1.00 95.56 99 MET A O 1
ATOM 851 N N . ARG A 1 100 ? 9.436 2.454 11.715 1.00 96.00 100 ARG A N 1
ATOM 852 C CA . ARG A 1 100 ? 9.909 1.063 11.660 1.00 96.00 100 ARG A CA 1
ATOM 853 C C . ARG A 1 100 ? 8.907 0.152 10.949 1.00 96.00 100 ARG A C 1
ATOM 855 O O . ARG A 1 100 ? 9.309 -0.703 10.155 1.00 96.00 100 ARG A O 1
ATOM 862 N N . LEU A 1 101 ? 7.619 0.323 11.223 1.00 95.44 101 LEU A N 1
ATOM 863 C CA . LEU A 1 101 ? 6.545 -0.422 10.576 1.00 95.44 101 LEU A CA 1
ATOM 864 C C . LEU A 1 101 ? 6.510 -0.149 9.065 1.00 95.44 101 LEU A C 1
ATOM 866 O O . LEU A 1 101 ? 6.491 -1.090 8.271 1.00 95.44 101 LEU A O 1
ATOM 870 N N . LEU A 1 102 ? 6.571 1.122 8.663 1.00 96.50 102 LEU A N 1
ATOM 871 C CA . LEU A 1 102 ? 6.613 1.532 7.259 1.00 96.50 102 LEU A CA 1
ATOM 872 C C . LEU A 1 102 ? 7.806 0.904 6.515 1.00 96.50 102 LEU A C 1
ATOM 874 O O . LEU A 1 102 ? 7.640 0.338 5.432 1.00 96.50 102 LEU A O 1
ATOM 878 N N . ASN A 1 103 ? 8.989 0.927 7.136 1.00 95.94 103 ASN A N 1
ATOM 879 C CA . ASN A 1 103 ? 10.191 0.284 6.604 1.00 95.94 103 ASN A CA 1
ATOM 880 C C . ASN A 1 103 ? 10.040 -1.242 6.485 1.00 95.94 103 ASN A C 1
ATOM 882 O O . ASN A 1 103 ? 10.504 -1.841 5.518 1.00 95.94 103 ASN A O 1
ATOM 886 N N . THR A 1 104 ? 9.352 -1.878 7.434 1.00 96.06 104 THR A N 1
ATOM 887 C CA . THR A 1 104 ? 9.091 -3.325 7.385 1.00 96.06 104 THR A CA 1
ATOM 888 C C . THR A 1 104 ? 8.205 -3.682 6.192 1.00 96.06 104 THR A C 1
ATOM 890 O O . THR A 1 104 ? 8.459 -4.665 5.495 1.00 96.06 104 THR A O 1
ATOM 893 N N . TYR A 1 105 ? 7.192 -2.862 5.909 1.00 96.31 105 TYR A N 1
ATOM 894 C CA . TYR A 1 105 ? 6.352 -3.069 4.737 1.00 96.31 105 TYR A CA 1
ATOM 895 C C . TYR A 1 105 ? 7.123 -2.909 3.433 1.00 96.31 105 TYR A C 1
ATOM 897 O O . TYR A 1 105 ? 7.066 -3.810 2.594 1.00 96.31 105 TYR A O 1
ATOM 905 N N . ILE A 1 106 ? 7.855 -1.803 3.248 1.00 96.56 106 ILE A N 1
ATOM 906 C CA . ILE A 1 106 ? 8.547 -1.574 1.974 1.00 96.56 106 ILE A CA 1
ATOM 907 C C . ILE A 1 106 ? 9.583 -2.666 1.693 1.00 96.56 106 ILE A C 1
ATOM 909 O O . ILE A 1 106 ? 9.713 -3.095 0.549 1.00 96.56 106 ILE A O 1
ATOM 913 N N . ASP A 1 107 ? 10.259 -3.169 2.730 1.00 95.88 107 ASP A N 1
ATOM 914 C CA . ASP A 1 107 ? 11.247 -4.240 2.601 1.00 95.88 107 ASP A CA 1
ATOM 915 C C . ASP A 1 107 ? 10.617 -5.552 2.114 1.00 95.88 107 ASP A C 1
ATOM 917 O O . ASP A 1 107 ? 11.203 -6.276 1.311 1.00 95.88 107 ASP A O 1
ATOM 921 N N . SER A 1 108 ? 9.372 -5.827 2.513 1.00 94.44 108 SER A N 1
ATOM 922 C CA . SER A 1 108 ? 8.631 -7.000 2.040 1.00 94.44 108 SER A CA 1
ATOM 923 C C . SER A 1 108 ? 8.147 -6.890 0.584 1.00 94.44 108 SER A C 1
ATOM 925 O O . SER A 1 108 ? 7.996 -7.920 -0.083 1.00 94.44 108 SER A O 1
ATOM 927 N N . TYR A 1 109 ? 7.923 -5.666 0.084 1.00 95.50 109 TYR A N 1
ATOM 928 C CA . TYR A 1 109 ? 7.279 -5.398 -1.211 1.00 95.50 109 TYR A CA 1
ATOM 929 C C . TYR A 1 109 ? 8.231 -4.939 -2.323 1.00 95.50 109 TYR A C 1
ATOM 931 O O . TYR A 1 109 ? 7.908 -5.110 -3.501 1.00 95.50 109 TYR A 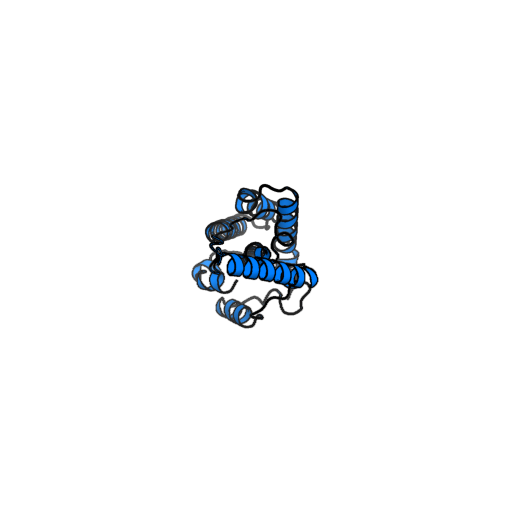O 1
ATOM 939 N N . ILE A 1 110 ? 9.393 -4.379 -1.979 1.00 95.50 110 ILE A N 1
ATOM 940 C CA . ILE A 1 110 ? 10.420 -3.909 -2.918 1.00 95.50 110 ILE A CA 1
ATOM 941 C C . ILE A 1 110 ? 11.708 -4.695 -2.658 1.00 95.50 110 ILE A C 1
ATOM 943 O O . ILE A 1 110 ? 12.638 -4.235 -1.998 1.00 95.50 110 ILE A O 1
ATOM 947 N N . ARG A 1 111 ? 11.752 -5.918 -3.189 1.00 94.38 111 ARG A N 1
ATOM 948 C CA . ARG A 1 111 ? 12.886 -6.844 -3.070 1.00 94.38 111 ARG A CA 1
ATOM 949 C C . ARG A 1 111 ? 13.017 -7.716 -4.313 1.00 94.38 111 ARG A C 1
ATOM 951 O O . ARG A 1 111 ? 12.098 -7.788 -5.129 1.00 94.38 111 ARG A O 1
ATOM 958 N N . ASN A 1 112 ? 14.151 -8.392 -4.454 1.00 94.56 112 ASN A N 1
ATOM 959 C CA . ASN A 1 112 ? 14.461 -9.179 -5.647 1.00 94.56 112 ASN A CA 1
ATOM 960 C C . ASN A 1 112 ? 13.491 -10.359 -5.848 1.00 94.56 112 ASN A C 1
ATOM 962 O O . ASN A 1 112 ? 13.067 -10.658 -6.961 1.00 94.56 112 ASN A O 1
ATOM 966 N N . GLU A 1 113 ? 13.052 -10.967 -4.752 1.00 94.38 113 GLU A N 1
ATOM 967 C CA . GLU A 1 113 ? 12.159 -12.122 -4.721 1.00 94.38 113 GLU A CA 1
ATOM 968 C C . GLU A 1 113 ? 10.786 -11.813 -5.322 1.00 94.38 113 GLU A C 1
ATOM 970 O O . GLU A 1 113 ? 10.184 -12.681 -5.943 1.00 94.38 113 GLU A O 1
ATOM 975 N N . VAL A 1 114 ? 10.312 -10.569 -5.212 1.00 93.94 114 VAL A N 1
ATOM 976 C CA . VAL A 1 114 ? 9.057 -10.119 -5.840 1.00 93.94 114 VAL A CA 1
ATOM 977 C C . VAL A 1 114 ? 9.141 -10.194 -7.365 1.00 93.94 114 VAL A C 1
ATOM 979 O O . VAL A 1 114 ? 8.139 -10.426 -8.043 1.00 93.94 114 VAL A O 1
ATOM 982 N N . VAL A 1 115 ? 10.338 -9.987 -7.913 1.00 93.25 115 VAL A N 1
ATOM 983 C CA . VAL A 1 115 ? 10.586 -10.001 -9.353 1.00 93.25 115 VAL A CA 1
ATOM 984 C C . VAL A 1 115 ? 10.826 -11.427 -9.850 1.00 93.25 115 VAL A C 1
ATOM 986 O O . VAL A 1 115 ? 10.312 -11.796 -10.909 1.00 93.25 115 VAL A O 1
ATOM 989 N N . GLU A 1 116 ? 11.570 -12.231 -9.090 1.00 92.88 116 GLU A N 1
ATOM 990 C CA . GLU A 1 116 ? 12.011 -13.573 -9.492 1.00 92.88 116 GLU A CA 1
ATOM 991 C C . GLU A 1 116 ? 10.987 -14.681 -9.207 1.00 92.88 116 GLU A C 1
ATOM 993 O O . GLU A 1 116 ? 10.834 -15.605 -10.008 1.00 92.88 116 GLU A O 1
ATOM 998 N N . VAL A 1 117 ? 10.274 -14.611 -8.080 1.00 93.06 117 VAL A N 1
ATOM 999 C CA . VAL A 1 117 ? 9.388 -15.691 -7.630 1.00 93.06 117 VAL A CA 1
ATOM 1000 C C . VAL A 1 117 ? 8.026 -15.583 -8.309 1.00 93.06 117 VAL A C 1
ATOM 1002 O O . VAL A 1 117 ? 7.295 -14.601 -8.169 1.00 93.06 117 VAL A O 1
ATOM 1005 N N . MET A 1 118 ? 7.642 -16.644 -9.018 1.00 89.81 118 MET A N 1
ATOM 1006 C CA . MET A 1 118 ? 6.295 -16.774 -9.575 1.00 89.81 118 MET A CA 1
ATOM 1007 C C . MET A 1 118 ? 5.266 -16.885 -8.449 1.00 89.81 118 MET A C 1
ATOM 1009 O O . MET A 1 118 ? 5.463 -17.643 -7.502 1.00 89.81 118 MET A O 1
ATOM 1013 N N . TYR A 1 119 ? 4.156 -16.153 -8.568 1.00 91.44 119 TYR A N 1
ATOM 1014 C CA . TYR A 1 119 ? 3.091 -16.118 -7.558 1.00 91.44 119 TYR A CA 1
ATOM 1015 C C . TYR A 1 119 ? 3.587 -15.747 -6.151 1.00 91.44 119 TYR A C 1
ATOM 1017 O O . TYR A 1 119 ? 3.106 -16.286 -5.152 1.00 91.44 119 TYR A O 1
ATOM 1025 N N . TYR A 1 120 ? 4.552 -14.823 -6.069 1.00 94.12 120 TYR A N 1
ATOM 1026 C CA . TYR A 1 120 ? 5.039 -14.294 -4.797 1.00 94.12 120 TYR A CA 1
ATOM 1027 C C . TYR A 1 120 ? 3.870 -13.844 -3.909 1.00 94.12 120 TYR A C 1
ATOM 1029 O O . TYR A 1 120 ? 3.018 -13.067 -4.343 1.00 94.12 120 TYR A O 1
ATOM 1037 N N . LYS A 1 121 ? 3.820 -14.343 -2.671 1.00 94.56 121 LYS A N 1
ATOM 1038 C CA . LYS A 1 121 ? 2.750 -14.032 -1.718 1.00 94.56 121 LYS A CA 1
ATOM 1039 C C . LYS A 1 121 ? 2.973 -12.652 -1.106 1.00 94.56 121 LYS A C 1
ATOM 1041 O O . LYS A 1 121 ? 4.025 -12.397 -0.532 1.00 94.56 121 LYS A O 1
ATOM 1046 N N . LEU A 1 122 ? 1.968 -11.785 -1.195 1.00 93.44 122 LEU A N 1
ATOM 1047 C CA . LEU A 1 122 ? 2.006 -10.427 -0.632 1.00 93.44 122 LEU A CA 1
ATOM 1048 C C . LEU A 1 122 ? 1.488 -10.364 0.811 1.00 93.44 122 LEU A C 1
ATOM 1050 O O . LEU A 1 122 ? 1.718 -9.386 1.517 1.00 93.44 122 LEU A O 1
ATOM 1054 N N . SER A 1 123 ? 0.790 -11.410 1.244 1.00 93.31 123 SER A N 1
ATOM 1055 C CA . SER A 1 123 ? 0.307 -11.606 2.608 1.00 93.31 123 SER A CA 1
ATOM 1056 C C . SER A 1 123 ? 0.377 -13.100 2.952 1.00 93.31 123 SER A C 1
ATOM 1058 O O . SER A 1 123 ? 0.613 -13.948 2.090 1.00 93.31 123 SER A O 1
ATOM 1060 N N . SER A 1 124 ? 0.161 -13.443 4.222 1.00 90.69 124 SER A N 1
ATOM 1061 C CA . SER A 1 124 ? -0.031 -14.824 4.676 1.00 90.69 124 SER A CA 1
ATOM 1062 C C . SER A 1 124 ? -1.235 -15.510 4.016 1.00 90.69 124 SER A C 1
ATOM 1064 O O . SER A 1 124 ? -1.296 -16.740 3.966 1.00 90.69 124 SER A O 1
ATOM 1066 N N . LEU A 1 125 ? -2.179 -14.732 3.485 1.00 92.19 125 LEU A N 1
ATOM 1067 C CA . LEU A 1 125 ? -3.407 -15.225 2.880 1.00 92.19 125 LEU A CA 1
ATOM 1068 C C . LEU A 1 125 ? -3.213 -15.641 1.416 1.00 92.19 125 LEU A C 1
ATOM 1070 O O . LEU A 1 125 ? -2.493 -15.006 0.650 1.00 92.19 125 LEU A O 1
ATOM 1074 N N . ALA A 1 126 ? -3.903 -16.708 1.005 1.00 89.25 126 ALA A N 1
ATOM 1075 C CA . ALA A 1 126 ? -3.695 -17.350 -0.297 1.00 89.25 126 ALA A CA 1
ATOM 1076 C C . ALA A 1 126 ? -4.126 -16.509 -1.510 1.00 89.25 126 ALA A C 1
ATOM 1078 O O . ALA A 1 126 ? -3.691 -16.784 -2.622 1.00 89.25 126 ALA A O 1
ATOM 1079 N N . TYR A 1 127 ? -4.987 -15.514 -1.309 1.00 89.75 127 TYR A N 1
ATOM 1080 C CA . TYR A 1 127 ? -5.574 -14.715 -2.383 1.00 89.75 127 TYR A CA 1
ATOM 1081 C C . TYR A 1 127 ? -4.747 -13.475 -2.749 1.00 89.75 127 TYR A C 1
ATOM 1083 O O . TYR A 1 127 ? -4.936 -12.919 -3.827 1.00 89.75 127 TYR A O 1
ATOM 1091 N N . TYR A 1 128 ? -3.792 -13.074 -1.903 1.00 93.81 128 TYR A N 1
ATOM 1092 C CA . TYR A 1 128 ? -2.889 -11.961 -2.185 1.00 93.81 128 TYR A CA 1
ATOM 1093 C C . TYR A 1 128 ? -1.548 -12.464 -2.684 1.00 93.81 128 TYR A C 1
ATOM 1095 O O . TYR A 1 128 ? -0.640 -12.785 -1.912 1.00 93.81 128 TYR A O 1
ATOM 1103 N N . TYR A 1 129 ? -1.413 -12.504 -3.999 1.00 94.88 129 TYR A N 1
ATOM 1104 C CA . TYR A 1 129 ? -0.179 -12.907 -4.645 1.00 94.88 129 TYR A CA 1
ATOM 1105 C C . TYR A 1 129 ? 0.066 -12.090 -5.909 1.00 94.88 129 TYR A C 1
ATOM 1107 O O . TYR A 1 129 ? -0.836 -11.446 -6.444 1.00 94.88 129 TYR A O 1
ATOM 1115 N N . MET A 1 130 ? 1.307 -12.122 -6.382 1.00 94.69 130 MET A N 1
ATOM 1116 C CA . MET A 1 130 ? 1.695 -11.504 -7.640 1.00 94.69 130 MET A CA 1
ATOM 1117 C C . MET A 1 130 ? 1.003 -12.214 -8.816 1.00 94.69 130 MET A C 1
ATOM 1119 O O . MET A 1 130 ? 1.281 -13.400 -9.040 1.00 94.69 130 MET A O 1
ATOM 1123 N N . PRO A 1 131 ? 0.145 -11.532 -9.599 1.00 93.75 131 PRO A N 1
ATOM 1124 C CA . PRO A 1 131 ? -0.454 -12.136 -10.779 1.00 93.75 131 PRO A CA 1
ATOM 1125 C C . PRO A 1 131 ? 0.615 -12.499 -11.814 1.00 93.75 131 PRO A C 1
ATOM 1127 O O . PRO A 1 131 ? 1.719 -11.951 -11.835 1.00 93.75 131 PRO A O 1
ATOM 1130 N N . ARG A 1 132 ? 0.274 -13.433 -12.705 1.00 90.31 132 ARG A N 1
ATOM 1131 C CA . ARG A 1 132 ? 1.131 -13.747 -13.850 1.00 90.31 132 ARG A CA 1
ATOM 1132 C C . ARG A 1 132 ? 1.275 -12.504 -14.726 1.00 90.31 132 ARG A C 1
ATOM 1134 O O . ARG A 1 132 ? 0.285 -11.819 -14.981 1.00 90.31 132 ARG A O 1
ATOM 1141 N N . ASP A 1 133 ? 2.490 -12.276 -15.213 1.00 89.38 133 ASP A N 1
ATOM 1142 C CA . ASP A 1 133 ? 2.755 -11.177 -16.131 1.00 89.38 133 ASP A CA 1
ATOM 1143 C C . ASP A 1 133 ? 1.885 -11.265 -17.395 1.00 89.38 133 ASP A C 1
ATOM 1145 O O . ASP A 1 133 ? 1.579 -12.354 -17.897 1.00 89.38 133 ASP A O 1
ATOM 1149 N N . GLY A 1 134 ? 1.454 -10.108 -17.891 1.00 89.00 134 GLY A N 1
ATOM 1150 C CA . GLY A 1 134 ? 0.526 -10.031 -19.006 1.00 89.00 134 GLY A CA 1
ATOM 1151 C C . GLY A 1 134 ? -0.029 -8.632 -19.245 1.00 89.00 134 GLY A C 1
ATOM 1152 O O . GLY A 1 134 ? 0.553 -7.619 -18.866 1.00 89.00 134 GLY A O 1
ATOM 1153 N N . THR A 1 135 ? -1.178 -8.574 -19.920 1.00 91.50 135 THR A N 1
ATOM 1154 C CA . THR A 1 135 ? -1.801 -7.300 -20.300 1.00 91.50 135 THR A CA 1
ATOM 1155 C C . THR A 1 135 ? -2.313 -6.525 -19.089 1.00 91.50 135 THR A C 1
ATOM 1157 O O . THR A 1 135 ? -2.723 -7.107 -18.086 1.00 91.50 135 THR A O 1
ATOM 1160 N N . PHE A 1 136 ? -2.400 -5.201 -19.222 1.00 91.81 136 PHE A N 1
ATOM 1161 C CA . PHE A 1 136 ? -2.972 -4.331 -18.191 1.00 91.81 136 PHE A CA 1
ATOM 1162 C C . PHE A 1 136 ? -4.378 -4.768 -17.742 1.00 91.81 136 PHE A C 1
ATOM 1164 O O . PHE A 1 136 ? -4.722 -4.683 -16.564 1.00 91.81 136 PHE A O 1
ATOM 1171 N N . LYS A 1 137 ? -5.176 -5.306 -18.675 1.00 92.31 137 LYS A N 1
ATOM 1172 C CA . LYS A 1 137 ? -6.505 -5.847 -18.383 1.00 92.31 137 LYS A CA 1
ATOM 1173 C C . LYS A 1 137 ? -6.446 -7.043 -17.427 1.00 92.31 137 LYS A C 1
ATOM 1175 O O . LYS A 1 137 ? -7.231 -7.080 -16.492 1.00 92.31 137 LYS A O 1
ATOM 1180 N N . LEU A 1 138 ? -5.491 -7.961 -17.597 1.00 93.44 138 LEU A N 1
ATOM 1181 C CA . LEU A 1 138 ? -5.341 -9.118 -16.704 1.00 93.44 138 LEU A CA 1
ATOM 1182 C C . LEU A 1 138 ? -5.038 -8.697 -15.264 1.00 93.44 138 LEU A C 1
ATOM 1184 O O . LEU A 1 138 ? -5.589 -9.275 -14.331 1.00 93.44 138 LEU A O 1
ATOM 1188 N N . TYR A 1 139 ? -4.218 -7.660 -15.078 1.00 94.31 139 TYR A N 1
ATOM 1189 C CA . TYR A 1 139 ? -3.960 -7.098 -13.752 1.00 94.31 139 TYR A CA 1
ATOM 1190 C C . TYR A 1 139 ? -5.229 -6.495 -13.138 1.00 94.31 139 TYR A C 1
ATOM 1192 O O . TYR A 1 139 ? -5.525 -6.748 -11.972 1.00 94.31 139 TYR A O 1
ATOM 1200 N N . LYS A 1 140 ? -6.014 -5.742 -13.920 1.00 93.94 140 LYS A N 1
ATOM 1201 C CA . LYS A 1 140 ? -7.305 -5.196 -13.466 1.00 93.94 140 LYS A CA 1
ATOM 1202 C C . LYS A 1 140 ? -8.303 -6.293 -13.104 1.00 93.94 140 LYS A C 1
ATOM 1204 O O . LYS A 1 140 ? -8.942 -6.208 -12.060 1.00 93.94 140 LYS A O 1
ATOM 1209 N N . ASP A 1 141 ? -8.416 -7.320 -13.938 1.00 94.62 141 ASP A N 1
ATOM 1210 C CA . ASP A 1 141 ? -9.316 -8.451 -13.716 1.00 94.62 141 ASP A CA 1
ATOM 1211 C C . ASP A 1 141 ? -8.910 -9.229 -12.455 1.00 94.62 141 ASP A C 1
ATOM 1213 O O . ASP A 1 141 ? -9.770 -9.564 -11.642 1.00 94.62 141 ASP A O 1
ATOM 1217 N N . PHE A 1 142 ? -7.605 -9.423 -12.227 1.00 95.06 142 PHE A N 1
ATOM 1218 C CA . PHE A 1 142 ? -7.088 -10.014 -10.992 1.00 95.06 142 PHE A CA 1
ATOM 1219 C C . PHE A 1 142 ? -7.457 -9.186 -9.756 1.00 95.06 142 PHE A C 1
ATOM 1221 O O . PHE A 1 142 ? -7.966 -9.730 -8.780 1.00 95.06 142 PHE A O 1
ATOM 1228 N N . ILE A 1 143 ? -7.273 -7.863 -9.813 1.00 94.69 143 ILE A N 1
ATOM 1229 C CA . ILE A 1 143 ? -7.631 -6.964 -8.707 1.00 94.69 143 ILE A CA 1
ATOM 1230 C C . ILE A 1 143 ? -9.136 -6.994 -8.427 1.00 94.69 143 ILE A C 1
ATOM 1232 O O . ILE A 1 143 ? -9.542 -6.961 -7.269 1.00 94.69 143 ILE A O 1
ATOM 1236 N N . ASN A 1 144 ? -9.966 -7.085 -9.466 1.00 93.25 144 ASN A N 1
ATOM 1237 C CA . ASN A 1 144 ? -11.418 -7.190 -9.324 1.00 93.25 144 ASN A CA 1
ATOM 1238 C C . ASN A 1 144 ? -11.879 -8.535 -8.748 1.00 93.25 144 ASN A C 1
ATOM 1240 O O . ASN A 1 144 ? -12.972 -8.598 -8.192 1.00 93.25 144 ASN A O 1
ATOM 1244 N N . ALA A 1 145 ? -11.077 -9.592 -8.889 1.00 93.12 145 ALA A N 1
ATOM 1245 C CA . ALA A 1 145 ? -11.364 -10.911 -8.333 1.00 93.12 145 ALA A CA 1
ATOM 1246 C C . ALA A 1 145 ? -10.952 -11.051 -6.855 1.00 93.12 145 ALA A C 1
ATOM 1248 O O . ALA A 1 145 ? -11.325 -12.036 -6.215 1.00 93.12 145 ALA A O 1
ATOM 1249 N N . MET A 1 146 ? -10.185 -10.099 -6.307 1.00 92.00 146 MET A N 1
ATOM 1250 C CA . MET A 1 146 ? -9.820 -10.105 -4.889 1.00 92.00 146 MET A CA 1
ATOM 1251 C C . MET A 1 146 ? -11.045 -9.854 -3.989 1.00 92.00 146 MET A C 1
ATOM 1253 O O . MET A 1 146 ? -12.017 -9.232 -4.430 1.00 92.00 146 MET A O 1
ATOM 1257 N N . PRO A 1 147 ? -11.021 -10.321 -2.725 1.00 91.38 147 PRO A N 1
ATOM 1258 C CA . PRO A 1 147 ? -12.108 -10.078 -1.781 1.00 91.38 147 PRO A CA 1
ATOM 1259 C C . PRO A 1 147 ? -12.417 -8.588 -1.609 1.00 91.38 147 PRO A C 1
ATOM 1261 O O . PRO A 1 147 ? -11.535 -7.740 -1.673 1.00 91.38 147 PRO A O 1
ATOM 1264 N N . THR A 1 148 ? -13.692 -8.265 -1.383 1.00 87.81 148 THR A N 1
ATOM 1265 C CA . THR A 1 148 ? -14.129 -6.884 -1.104 1.00 87.81 148 THR A CA 1
ATOM 1266 C C . THR A 1 148 ? -13.878 -6.479 0.349 1.00 87.81 148 THR A C 1
ATOM 1268 O O . THR A 1 148 ? -13.789 -5.294 0.656 1.00 87.81 148 THR A O 1
ATOM 1271 N N . THR A 1 149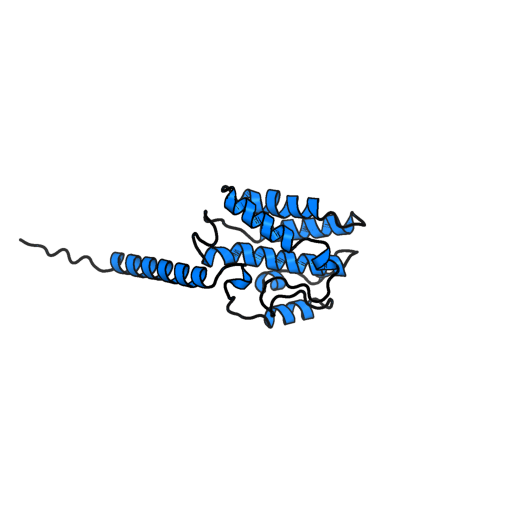 ? -13.789 -7.461 1.248 1.00 88.94 149 THR A N 1
ATOM 1272 C CA . THR A 1 149 ? -13.529 -7.252 2.672 1.00 88.94 149 THR A CA 1
ATOM 1273 C C . THR A 1 149 ? -12.229 -7.943 3.046 1.00 88.94 149 THR A C 1
ATOM 1275 O O . THR A 1 149 ? -12.115 -9.166 2.951 1.00 88.94 149 THR A O 1
ATOM 1278 N N . ASP A 1 150 ? -11.264 -7.145 3.494 1.00 91.44 150 ASP A N 1
ATOM 1279 C CA . ASP A 1 150 ? -9.901 -7.608 3.732 1.00 91.44 150 ASP A CA 1
ATOM 1280 C C . ASP A 1 150 ? -9.700 -8.011 5.192 1.00 91.44 150 ASP A C 1
ATOM 1282 O O . ASP A 1 150 ? -9.807 -7.183 6.107 1.00 91.44 150 ASP A O 1
ATOM 1286 N N . HIS A 1 151 ? -9.346 -9.280 5.398 1.00 93.44 151 HIS A N 1
ATOM 1287 C CA . HIS A 1 151 ? -9.061 -9.826 6.723 1.00 93.44 151 HIS A CA 1
ATOM 1288 C C . HIS A 1 151 ? -7.806 -9.162 7.339 1.00 93.44 151 HIS A C 1
ATOM 1290 O O . HIS A 1 151 ? -6.907 -8.771 6.589 1.00 93.44 151 HIS A O 1
ATOM 1296 N N . PRO A 1 152 ? -7.684 -9.029 8.673 1.00 94.75 152 PRO A N 1
ATOM 1297 C CA . PRO A 1 152 ? -6.557 -8.330 9.311 1.00 94.75 152 PRO A CA 1
ATOM 1298 C C . PRO A 1 152 ? -5.163 -8.841 8.930 1.00 94.75 152 PRO A C 1
ATOM 1300 O O . PRO A 1 152 ? -4.221 -8.061 8.786 1.00 94.75 152 PRO A O 1
ATOM 1303 N N . GLU A 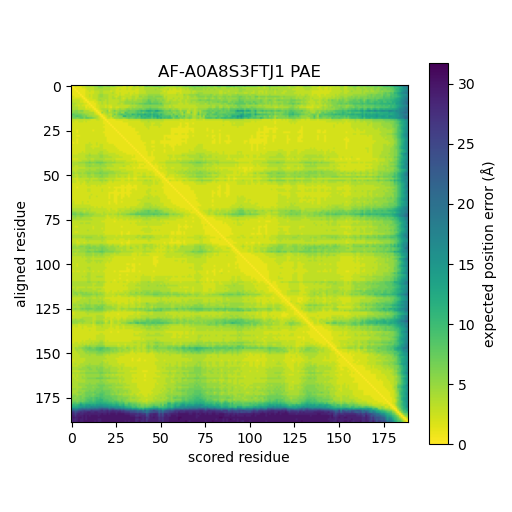1 153 ? -5.046 -10.131 8.654 1.00 94.88 153 GLU A N 1
ATOM 1304 C CA . GLU A 1 153 ? -3.830 -10.807 8.212 1.00 94.88 153 GLU A CA 1
ATOM 1305 C C . GLU A 1 153 ? -3.331 -10.291 6.850 1.00 94.88 153 GLU A C 1
ATOM 1307 O O . GLU A 1 153 ? -2.132 -10.351 6.572 1.00 94.88 153 GLU A O 1
ATOM 1312 N N . ALA A 1 154 ? -4.207 -9.700 6.025 1.00 94.38 154 ALA A N 1
ATOM 1313 C CA . ALA A 1 154 ? -3.823 -8.973 4.810 1.00 94.38 154 ALA A CA 1
ATOM 1314 C C . ALA A 1 154 ? -2.829 -7.843 5.120 1.00 94.38 154 ALA A C 1
ATOM 1316 O O . ALA A 1 154 ? -1.906 -7.586 4.353 1.00 94.38 154 ALA A O 1
ATOM 1317 N N . PHE A 1 155 ? -2.992 -7.227 6.292 1.00 95.31 155 PHE A N 1
ATOM 1318 C CA . PHE A 1 155 ? -2.187 -6.132 6.820 1.00 95.31 155 PHE A CA 1
ATOM 1319 C C . PHE A 1 155 ? -1.110 -6.625 7.795 1.00 95.31 155 PHE A C 1
ATOM 1321 O O . PHE A 1 155 ? -0.461 -5.809 8.444 1.00 95.31 155 PHE A O 1
ATOM 1328 N N . GLY A 1 156 ? -0.927 -7.937 7.960 1.00 93.62 156 GLY A N 1
ATOM 1329 C CA . GLY A 1 156 ? -0.021 -8.495 8.968 1.00 93.62 156 GLY A CA 1
ATOM 1330 C C . GLY A 1 156 ? -0.502 -8.307 10.411 1.00 93.62 156 GLY A C 1
ATOM 1331 O O . GLY A 1 156 ? 0.316 -8.318 11.326 1.00 93.62 156 GLY A O 1
ATOM 1332 N N . GLN A 1 157 ? -1.806 -8.104 10.623 1.00 94.81 157 GLN A N 1
ATOM 1333 C CA . GLN A 1 157 ? -2.412 -8.000 11.951 1.00 94.81 157 GLN A CA 1
ATOM 1334 C C . GLN A 1 157 ? -3.030 -9.325 12.397 1.00 94.81 157 GLN A C 1
ATOM 1336 O O . GLN A 1 157 ? -3.423 -10.153 11.578 1.00 94.81 157 GLN A O 1
ATOM 1341 N N . HIS A 1 158 ? -3.170 -9.493 13.711 1.00 95.50 158 HIS A N 1
ATOM 1342 C CA . HIS A 1 158 ? -3.976 -10.565 14.293 1.00 95.50 158 HIS A CA 1
ATOM 1343 C C . HIS A 1 158 ? -5.478 -10.203 14.232 1.00 95.50 158 HIS A C 1
ATOM 1345 O O . HIS A 1 158 ? -5.804 -9.028 14.419 1.00 95.50 158 HIS A O 1
ATOM 1351 N N . PRO A 1 159 ? -6.409 -11.170 14.080 1.00 95.00 159 PRO A N 1
ATOM 1352 C CA . PRO A 1 159 ? -7.858 -10.912 14.044 1.00 95.00 159 PRO A CA 1
ATOM 1353 C C . PRO A 1 159 ? -8.401 -10.057 15.201 1.00 95.00 159 PRO A C 1
ATOM 1355 O O . PRO A 1 159 ? -9.298 -9.239 15.022 1.00 95.00 159 PRO A O 1
ATOM 1358 N N . ASN A 1 160 ? -7.803 -10.178 16.388 1.00 96.00 160 ASN A N 1
ATOM 1359 C CA . ASN A 1 160 ? -8.157 -9.362 17.558 1.00 96.00 160 ASN A CA 1
ATOM 1360 C C . ASN A 1 160 ? -7.997 -7.849 17.336 1.00 96.00 160 ASN A C 1
ATOM 1362 O O . ASN A 1 160 ? -8.666 -7.084 18.024 1.00 96.00 160 ASN A O 1
ATOM 1366 N N . ALA A 1 161 ? -7.130 -7.408 16.418 1.00 95.69 161 ALA A N 1
ATOM 1367 C CA . ALA A 1 161 ? -6.978 -5.987 16.114 1.00 95.69 161 ALA A CA 1
ATOM 1368 C C . ALA A 1 161 ? -8.259 -5.399 15.507 1.00 95.69 161 ALA A C 1
ATOM 1370 O O . ALA A 1 161 ? -8.627 -4.268 15.814 1.00 95.69 161 ALA A O 1
ATOM 1371 N N . ASP A 1 162 ? -8.963 -6.186 14.694 1.00 94.88 162 ASP A N 1
ATOM 1372 C CA . ASP A 1 162 ? -10.241 -5.796 14.097 1.00 94.88 162 ASP A CA 1
ATOM 1373 C C . ASP A 1 162 ? -11.344 -5.742 15.152 1.00 94.88 162 ASP A C 1
ATOM 1375 O O . ASP A 1 162 ? -12.044 -4.742 15.268 1.00 94.88 162 ASP A O 1
ATOM 1379 N N . ILE A 1 163 ? -11.414 -6.761 16.016 1.00 96.06 163 ILE A N 1
ATOM 1380 C CA . ILE A 1 163 ? -12.353 -6.793 17.148 1.00 96.06 163 ILE A CA 1
ATOM 1381 C C . ILE A 1 163 ? -12.143 -5.574 18.058 1.00 96.06 163 ILE A C 1
ATOM 1383 O O . ILE A 1 163 ? -13.100 -4.896 18.427 1.00 96.06 163 ILE A O 1
ATOM 1387 N N . ALA A 1 164 ? -10.891 -5.279 18.417 1.00 96.38 164 ALA A N 1
ATOM 1388 C CA . ALA A 1 164 ? -10.558 -4.138 19.264 1.00 96.38 164 ALA A CA 1
ATOM 1389 C C . ALA A 1 164 ? -10.956 -2.806 18.611 1.00 96.38 164 ALA A C 1
ATOM 1391 O O . ALA A 1 164 ? -11.526 -1.950 19.291 1.00 96.38 164 ALA A O 1
ATOM 1392 N N . SER A 1 165 ? -10.710 -2.652 17.305 1.00 94.94 165 SER A N 1
ATOM 1393 C CA . SER A 1 165 ? -11.115 -1.461 16.557 1.00 94.94 165 SER A CA 1
ATOM 1394 C C . SER A 1 165 ? -12.636 -1.296 16.530 1.00 94.94 165 SER A C 1
ATOM 1396 O O . SER A 1 165 ? -13.148 -0.253 16.929 1.00 94.94 165 SER A O 1
ATOM 1398 N N . GLN A 1 166 ? -13.376 -2.359 16.199 1.00 95.19 166 GLN A N 1
ATOM 1399 C CA . GLN A 1 166 ? -14.843 -2.347 16.155 1.00 95.19 166 GLN A CA 1
ATOM 1400 C C . GLN A 1 166 ? -15.467 -2.005 17.514 1.00 95.19 166 GLN A C 1
ATOM 1402 O O . GLN A 1 166 ? -16.445 -1.257 17.581 1.00 95.19 166 GLN A O 1
ATOM 1407 N N . ILE A 1 167 ? -14.898 -2.511 18.616 1.00 96.88 167 ILE A N 1
ATOM 1408 C CA . ILE A 1 167 ? -15.325 -2.145 19.975 1.00 96.88 167 ILE A CA 1
ATOM 1409 C C . ILE A 1 167 ? -15.106 -0.650 20.224 1.00 96.88 167 ILE A C 1
ATOM 1411 O O . ILE A 1 167 ? -15.974 0.007 20.802 1.00 96.88 167 ILE A O 1
ATOM 1415 N N . GLN A 1 168 ? -13.956 -0.109 19.820 1.00 95.50 168 GLN A N 1
ATOM 1416 C CA . GLN A 1 168 ? -13.627 1.296 20.034 1.00 95.50 168 GLN A CA 1
ATOM 1417 C C . GLN A 1 168 ? -14.516 2.224 19.198 1.00 95.50 168 GLN A C 1
ATOM 1419 O O . GLN A 1 168 ? -15.077 3.172 19.742 1.00 95.50 168 GLN A O 1
ATOM 1424 N N . GLU A 1 169 ? -14.710 1.923 17.915 1.00 94.88 169 GLU A N 1
ATOM 1425 C CA . GLU A 1 169 ? -15.610 2.674 17.035 1.00 94.88 169 GLU A CA 1
ATOM 1426 C C . GLU A 1 169 ? -17.055 2.639 17.546 1.00 94.88 169 GLU A C 1
ATOM 1428 O O . GLU A 1 169 ? -17.721 3.673 17.591 1.00 94.88 169 GLU A O 1
ATOM 1433 N N . SER A 1 170 ? -17.521 1.476 18.018 1.00 97.06 170 SER A N 1
ATOM 1434 C CA . SER A 1 170 ? -18.859 1.335 18.609 1.00 97.06 170 SER A CA 1
ATOM 1435 C C . SER A 1 170 ? -19.037 2.228 19.838 1.00 97.06 170 SER A C 1
ATOM 1437 O O . SER A 1 170 ? -20.070 2.879 19.979 1.00 97.06 170 SER A O 1
ATOM 1439 N N . LYS A 1 171 ? -18.028 2.304 20.718 1.00 96.88 171 LYS A N 1
ATOM 1440 C CA . LYS A 1 171 ? -18.051 3.218 21.873 1.00 96.88 171 LYS A CA 1
ATOM 1441 C C . LYS A 1 171 ? -18.123 4.672 21.425 1.00 96.88 171 LYS A C 1
ATOM 1443 O O . LYS A 1 171 ? -19.003 5.391 21.880 1.00 96.88 171 LYS A O 1
ATOM 1448 N N . THR A 1 172 ? -17.269 5.079 20.485 1.00 95.62 172 THR A N 1
ATOM 1449 C CA . THR A 1 172 ? -17.276 6.446 19.944 1.00 95.62 172 THR A CA 1
ATOM 1450 C C . THR A 1 172 ? -18.621 6.807 19.310 1.00 95.62 172 THR A C 1
ATOM 1452 O O . THR A 1 172 ? -19.104 7.925 19.495 1.00 95.62 172 THR A O 1
ATOM 1455 N N . LEU A 1 173 ? -19.266 5.867 18.614 1.00 96.38 173 LEU A N 1
ATOM 1456 C CA . LEU A 1 173 ? -20.615 6.048 18.082 1.00 96.38 173 LEU A CA 1
ATOM 1457 C C . LEU A 1 173 ? -21.627 6.279 19.209 1.00 96.38 173 LEU A C 1
ATOM 1459 O O . LEU A 1 173 ? -22.380 7.251 19.149 1.00 96.38 173 LEU A O 1
ATOM 1463 N N . PHE A 1 174 ? -21.644 5.426 20.238 1.00 96.69 174 PHE A N 1
ATOM 1464 C CA . PHE A 1 174 ? -22.576 5.576 21.360 1.00 96.69 174 PHE A CA 1
ATOM 1465 C C . PHE A 1 174 ? -22.355 6.874 22.138 1.00 96.69 174 PHE A C 1
ATOM 1467 O O . PHE A 1 174 ? -23.329 7.554 22.456 1.00 96.69 174 PHE A O 1
ATOM 1474 N N . ASP A 1 175 ? -21.103 7.258 22.377 1.00 96.00 175 ASP A N 1
ATOM 1475 C CA . ASP A 1 175 ? -20.763 8.523 23.027 1.00 96.00 175 ASP A CA 1
ATOM 1476 C C . ASP A 1 175 ? -21.268 9.710 22.196 1.00 96.00 175 ASP A C 1
ATOM 1478 O O . ASP A 1 175 ? -21.890 10.626 22.729 1.00 96.00 175 ASP A O 1
ATOM 1482 N N . THR A 1 176 ? -21.091 9.663 20.872 1.00 95.56 176 THR A N 1
ATOM 1483 C CA . THR A 1 176 ? -21.604 10.695 19.955 1.00 95.56 176 THR A CA 1
ATOM 1484 C C . THR A 1 176 ? -23.134 10.736 19.941 1.00 95.56 176 THR A C 1
ATOM 1486 O O . THR A 1 176 ? -23.731 11.803 19.851 1.00 95.56 176 THR A O 1
ATOM 1489 N N . LEU A 1 177 ? -23.808 9.592 20.061 1.00 95.00 177 LEU A N 1
ATOM 1490 C CA . LEU A 1 177 ? -25.267 9.552 20.154 1.00 95.00 177 LEU A CA 1
ATOM 1491 C C . LEU A 1 177 ? -25.740 10.202 21.462 1.00 95.00 177 LEU A C 1
ATOM 1493 O O . LEU A 1 177 ? -26.668 11.011 21.447 1.00 95.00 177 LEU A O 1
ATOM 1497 N N . LEU A 1 178 ? -25.066 9.910 22.578 1.00 93.69 178 LEU A N 1
ATOM 1498 C CA . LEU A 1 178 ? -25.366 10.499 23.884 1.00 93.69 178 LEU A CA 1
ATOM 1499 C C . LEU A 1 178 ? -25.202 12.025 23.900 1.00 93.69 178 LEU A C 1
ATOM 1501 O O . LEU A 1 178 ? -25.974 12.695 24.581 1.00 93.69 178 LEU A O 1
ATOM 1505 N N . THR A 1 179 ? -24.255 12.590 23.142 1.00 93.69 179 THR A N 1
ATOM 1506 C CA . THR A 1 179 ? -24.097 14.054 23.049 1.00 93.69 179 THR A CA 1
ATOM 1507 C C . THR A 1 179 ? -25.187 14.733 22.220 1.00 93.69 179 THR A C 1
ATOM 1509 O O . THR A 1 179 ? -25.490 15.899 22.467 1.00 93.69 179 THR A O 1
ATOM 1512 N N . VAL A 1 180 ? -25.789 14.023 21.260 1.00 93.00 180 VAL A N 1
ATOM 1513 C CA . VAL A 1 180 ? -26.888 14.535 20.421 1.00 93.00 180 VAL A CA 1
ATOM 1514 C C . VAL A 1 180 ? -28.245 14.420 21.123 1.00 93.00 180 VAL A C 1
ATOM 1516 O O . VAL A 1 180 ? -29.179 15.151 20.784 1.00 93.00 180 VAL A O 1
ATOM 1519 N N . LEU A 1 181 ? -28.380 13.524 22.106 1.00 88.38 181 LEU A N 1
ATOM 1520 C CA . LEU A 1 181 ? -29.618 13.396 22.868 1.00 88.38 181 LEU A CA 1
ATOM 1521 C C . LEU A 1 181 ? -29.931 14.698 23.628 1.00 88.38 181 LEU A C 1
ATOM 1523 O O . LEU A 1 181 ? -29.033 15.291 24.232 1.00 88.38 181 LEU A O 1
ATOM 1527 N N . PRO A 1 182 ? -31.204 15.143 23.645 1.00 82.88 182 PRO A N 1
ATOM 1528 C CA . PRO A 1 182 ? -31.593 16.302 24.428 1.00 82.88 182 PRO A CA 1
ATOM 1529 C C . PRO A 1 182 ? -31.273 16.033 25.896 1.00 82.88 182 PRO A C 1
ATOM 1531 O O . PRO A 1 182 ? -31.811 15.105 26.504 1.00 82.88 182 PRO A O 1
ATOM 1534 N N . GLN A 1 183 ? -30.404 16.855 26.479 1.00 70.31 183 GLN A N 1
ATOM 1535 C CA . GLN A 1 183 ? -30.241 16.866 27.922 1.00 70.31 183 GLN A CA 1
ATOM 1536 C C . GLN A 1 183 ? -31.529 17.446 28.499 1.00 70.31 183 GLN A C 1
ATOM 1538 O O . GLN A 1 183 ? -31.729 18.658 28.480 1.00 70.31 183 GLN A O 1
ATOM 1543 N N . ASN A 1 184 ? -32.428 16.581 28.970 1.00 61.81 184 ASN A N 1
ATOM 1544 C CA . ASN A 1 184 ? -33.550 17.007 29.793 1.00 61.81 184 ASN A CA 1
ATOM 1545 C C . ASN A 1 184 ? -32.970 17.585 31.090 1.00 61.81 184 ASN A C 1
ATOM 1547 O O . ASN A 1 184 ? -32.799 16.883 32.087 1.00 61.81 184 ASN A O 1
ATOM 1551 N N . THR A 1 185 ? -32.639 18.875 31.070 1.00 57.00 185 THR A N 1
ATOM 1552 C CA . THR A 1 185 ? -32.479 19.681 32.269 1.00 57.00 185 THR A CA 1
ATOM 1553 C C . THR A 1 185 ? -33.851 19.759 32.910 1.00 57.00 185 THR A C 1
ATOM 1555 O O . THR A 1 185 ? -34.693 20.589 32.575 1.00 57.00 185 THR A O 1
ATOM 1558 N N . SER A 1 186 ? -34.095 18.823 33.821 1.00 55.84 186 SER A N 1
ATOM 1559 C CA . SER A 1 186 ? -35.170 18.930 34.794 1.00 55.84 186 SER A CA 1
ATOM 1560 C C . SER A 1 186 ? -34.977 20.262 35.515 1.00 55.84 186 SER A C 1
ATOM 1562 O O . SER A 1 186 ? -34.090 20.402 36.355 1.00 55.84 186 SER A O 1
ATOM 1564 N N . ALA A 1 187 ? -35.764 21.263 35.130 1.00 54.09 187 ALA A N 1
ATOM 1565 C CA . ALA A 1 187 ? -35.943 22.478 35.895 1.00 54.09 187 ALA A CA 1
ATOM 1566 C C . ALA A 1 187 ? -36.633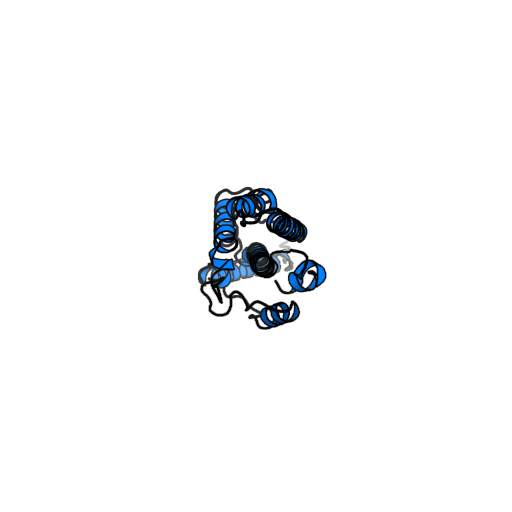 22.082 37.204 1.00 54.09 187 ALA A C 1
ATOM 1568 O O . ALA A 1 187 ? -37.854 21.951 37.259 1.00 54.09 187 ALA A O 1
ATOM 1569 N N . THR A 1 188 ? -35.850 21.814 38.244 1.00 45.09 188 THR A N 1
ATOM 1570 C CA . THR A 1 188 ? -36.370 21.752 39.611 1.00 45.09 188 THR A CA 1
ATOM 1571 C C . THR A 1 188 ? -36.374 23.160 40.188 1.00 45.09 188 THR A C 1
ATOM 1573 O O . THR A 1 188 ? -35.317 23.738 40.440 1.00 45.09 188 THR A O 1
ATOM 1576 N N . VAL A 1 189 ? -37.601 23.678 40.285 1.00 46.88 189 VAL A N 1
ATOM 1577 C CA . VAL A 1 189 ? -38.064 24.844 41.053 1.00 46.88 189 VAL A CA 1
ATOM 1578 C C . VAL A 1 189 ? -37.723 24.691 42.532 1.00 46.88 189 VAL A C 1
ATOM 1580 O O . VAL A 1 189 ? -37.797 23.541 43.023 1.00 46.88 189 VAL A O 1
#

Sequence (189 aa):
MKRLYELITPEQFQRVKQDEKYRKLLFTLAFFHSIVIERKKFLQLGWNIHYTFNDSDFQISENLLAIYLDTHDKIPFEALKYLIAIVIYGGHCTDEWDMRLLNTYIDSYIRNEVVEVMYYKLSSLAYYYMPRDGTFKLYKDFINAMPTTDHPEAFGQHPNADIASQIQESKTLFDTLLTVLPQNTSATV

Solvent-accessible surface area (backbone atoms only — not comparable to full-atom values): 11143 Å² total; per-residue (Å²): 80,67,69,58,61,69,70,54,49,75,62,71,65,59,69,40,84,52,36,70,58,47,48,45,47,52,51,34,48,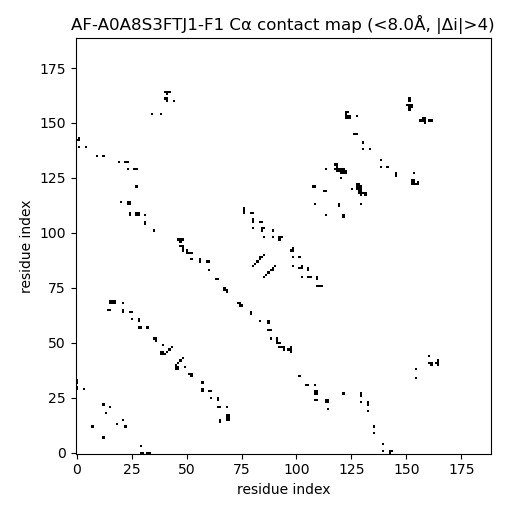41,47,51,55,34,46,66,57,58,35,55,71,28,43,71,80,47,34,82,62,97,70,87,83,53,71,62,56,52,52,54,47,52,52,49,50,43,54,49,48,62,74,33,98,64,79,61,44,70,60,51,41,44,48,41,37,52,59,53,57,30,69,69,55,85,50,71,67,54,45,50,50,47,46,54,52,40,57,75,44,52,44,70,58,60,65,71,41,81,60,33,66,74,31,90,48,92,82,43,48,45,74,80,88,76,56,74,62,57,55,52,53,53,57,69,70,45,75,94,72,81,58,44,43,64,73,75,41,58,66,64,47,54,55,54,26,53,53,52,53,51,47,54,50,51,54,54,50,60,71,70,47,83,78,80,75,77,82,79,129

Organism: NCBI:txid392030

Foldseek 3Di:
DLVVLVVDDQCLQQVAPVNLLLNLLLLLLVLLLVLLVCLCLLPCVSPVDDFDDDVVLSVVLSVVSRVQRRVDPDRPLVVSLCCSLCVRVVVRDDDPVRSVLSSVSSPLRRDPCSRVPDQDASFPDNLRTRDDDDGSVSVSVSVVPGDPDDQCRSSPDDNVSNVVSVVVVVVVVVVVVVVVDDPPPPPDD

pLDDT: mean 92.26, std 7.83, range [45.09, 97.38]

InterPro domains:
  IPR026983 Dynein heavy chain [PTHR22878] (1-187)
  IPR041658 Dynein heavy chain, AAA lid domain [PF18198] (22-161)
  IPR042219 Dynein heavy chain, AAA lid domain superfamily [G3DSA:1.10.8.720] (1-157)